Protein AF-A0A3D4NVP4-F1 (afdb_monomer)

Nearest PDB structures (foldseek):
  5g1r-assembly1_C-2  TM=6.249E-01  e=4.594E-07  Francisella tularensis
  6m4b-assembly1_B  TM=4.639E-01  e=3.685E-04  Pyrococcus horikoshii OT3
  7uek-assembly1_A  TM=2.486E-01  e=1.140E+00  synthetic construct
  2egz-assembly1_A  TM=3.600E-01  e=3.235E+00  Aquifex aeolicus
  6o04-assembly1_A  TM=2.963E-01  e=3.889E+00  Mycobacterium tuberculosis H37Rv

Mean predicted aligned error: 4.81 Å

Radius of gyration: 18.77 Å; Cα contacts (8 Å, |Δi|>4): 366; chains: 1; bounding box: 43×46×47 Å

Solvent-accessible surface area (backbone atoms only — not comparable to full-atom values): 12156 Å² total; per-residue (Å²): 112,61,91,44,27,41,72,48,77,47,68,44,42,64,68,60,47,50,51,50,52,52,49,50,66,73,46,76,70,57,53,49,31,40,36,33,33,23,70,12,51,48,62,66,46,17,44,53,46,12,50,52,32,43,74,64,56,16,31,29,32,33,63,45,33,23,17,22,17,27,33,62,30,35,52,69,31,22,59,37,31,36,38,37,80,67,27,50,59,30,31,27,80,43,63,78,38,83,69,60,86,71,43,73,54,77,87,65,64,82,66,62,90,94,64,84,73,56,71,68,56,45,50,57,50,40,54,58,50,30,58,52,47,45,51,51,42,54,53,40,32,55,50,48,54,52,51,27,62,73,72,60,32,52,66,55,72,36,37,47,41,55,78,68,72,77,32,80,35,31,32,58,42,72,75,50,36,38,67,34,44,48,60,60,68,46,62,50,96,55,59,76,74,62,60,47,66,82,56,49,75,72,65,55,37,68,51,60,54,85,82,36,55,74,65,43,52,65,43,61,78,68,58,85,131

pLDDT: mean 92.53, std 8.16, range [46.91, 98.94]

Secondary structure (DSSP, 8-state):
-BTTEEEEESSB-HHHHHHHHHHHHHTTT---EEEEEE--B-HHHHHHHHHHHHHHT-EEEEEEEEETHIIIIIHHHSSSEEE-TT-EEEB---TT-TTGGG---GGG-PPPTT----HHHHHHHHHHHHHHHHHHHHHHHHHHHHHHHHHT--GGGGTHHHHTTS-SSEEE-HHHHHHTT--SEE--TTTTTS--HHHHTTT-EEE-GGG-HHHHHHHHTTS--

Sequence (225 aa):
MVGDAVHYTGELEGDAVAAVASLLDSSGGSIAKLVIDSGGGDVNVGMDLAELVLASGLDLTVERLCASSCANYVFPAGKSKRINPGSVVVWHGSAIQEGLEAGPTVDDIRLPEGVVLSMEQKLELLEKHREQALRYVEDAKARQRAFFSKIGIDERVTVMGQQLEVAQEWTLSIKDMARFGIRDVFAADDYGRCLPAQIRERGLQLLSLDDYPDYAETLESRMPS

Foldseek 3Di:
DPFLEDEEEEELDQVSLVVVVVCCVVCVLSRAAYEYDYQYYDLVSLQSSLCVQQVSQHAYEDPAEQHESRLLRNQLSHNAYEYEVQHFRKAAHALPEPPLQVFDDLVNDDDPPPDDDDPVRSVVVRVVRRVVSNVVSVVRVVSSVVRCVVSQFQSCVRCVCVVVVNDNMEGEDQVVRVLRVSDNYHYDPCHPPDHDPVVVVVVYYYDYCVVVVVVSVVSVVPRDD

Structure (mmCIF, N/CA/C/O backbone):
data_AF-A0A3D4NVP4-F1
#
_entry.id   AF-A0A3D4NVP4-F1
#
loop_
_atom_site.group_PDB
_atom_site.id
_atom_site.type_symbol
_atom_site.label_atom_id
_atom_s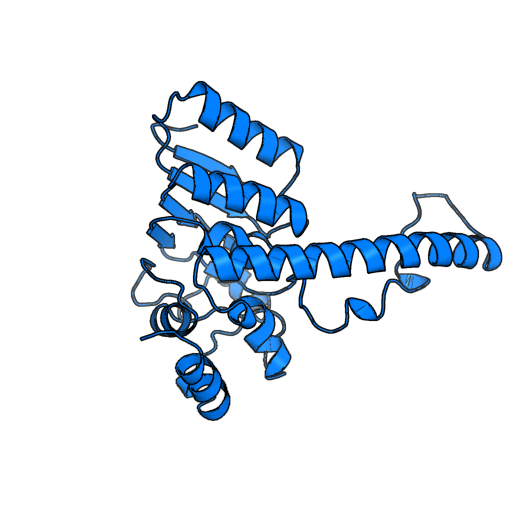ite.label_alt_id
_atom_site.label_comp_id
_atom_site.label_asym_id
_atom_site.label_entity_id
_atom_site.label_seq_id
_atom_site.pdbx_PDB_ins_code
_atom_site.Cartn_x
_atom_site.Cartn_y
_atom_site.Cartn_z
_atom_site.occupancy
_atom_site.B_iso_or_equiv
_atom_site.auth_seq_id
_atom_site.auth_comp_id
_atom_site.auth_asym_id
_atom_site.auth_atom_id
_atom_site.pdbx_PDB_model_num
ATOM 1 N N . MET A 1 1 ? -15.403 14.348 5.129 1.00 66.81 1 MET A N 1
ATOM 2 C CA . MET A 1 1 ? -15.734 13.637 6.381 1.00 66.81 1 MET A CA 1
ATOM 3 C C . MET A 1 1 ? -17.217 13.318 6.361 1.00 66.81 1 MET A C 1
ATOM 5 O O . MET A 1 1 ? -18.001 14.201 6.027 1.00 66.81 1 MET A O 1
ATOM 9 N N . VAL A 1 2 ? -17.590 12.081 6.672 1.00 76.69 2 VAL A N 1
ATOM 10 C CA . VAL A 1 2 ? -18.985 11.662 6.856 1.00 76.69 2 VAL A CA 1
ATOM 11 C C . VAL A 1 2 ? -19.043 10.887 8.167 1.00 76.69 2 VAL A C 1
ATOM 13 O O . VAL A 1 2 ? -18.458 9.814 8.269 1.00 76.69 2 VAL A O 1
ATOM 16 N N . GLY A 1 3 ? -19.696 11.446 9.189 1.00 87.38 3 GLY A N 1
ATOM 17 C CA . GLY A 1 3 ? -19.674 10.863 10.534 1.00 87.38 3 GLY A CA 1
ATOM 18 C C . GLY A 1 3 ? -18.252 10.784 11.101 1.00 87.38 3 GLY A C 1
ATOM 19 O O . GLY A 1 3 ? -17.548 11.788 11.131 1.00 87.38 3 GLY A O 1
ATOM 20 N N . ASP A 1 4 ? -17.839 9.587 11.515 1.00 91.38 4 ASP A N 1
ATOM 21 C CA . ASP A 1 4 ? -16.523 9.263 12.088 1.00 91.38 4 ASP A CA 1
ATOM 22 C C . ASP A 1 4 ? -15.471 8.854 11.035 1.00 91.38 4 ASP A C 1
ATOM 24 O O . ASP A 1 4 ? -14.406 8.332 11.382 1.00 91.38 4 ASP A O 1
ATOM 28 N N . ALA A 1 5 ? -15.760 9.073 9.746 1.00 96.06 5 ALA A N 1
ATOM 29 C CA . ALA A 1 5 ? -14.929 8.622 8.637 1.00 96.06 5 ALA A CA 1
ATOM 30 C C . ALA A 1 5 ? -14.401 9.766 7.758 1.00 96.06 5 ALA A C 1
ATOM 32 O O . ALA A 1 5 ? -15.123 10.693 7.362 1.00 96.06 5 ALA A O 1
ATOM 33 N N . VAL A 1 6 ? -13.134 9.647 7.366 1.00 97.75 6 VAL A N 1
ATOM 34 C CA . VAL A 1 6 ? -12.547 10.378 6.237 1.00 97.75 6 VAL A CA 1
ATOM 35 C C . VAL A 1 6 ? -12.678 9.513 4.990 1.00 97.75 6 VAL A C 1
ATOM 37 O O . VAL A 1 6 ? -12.375 8.327 5.033 1.00 97.75 6 VAL A O 1
ATOM 40 N N . HIS A 1 7 ? -13.140 10.103 3.889 1.00 98.19 7 HIS A N 1
ATOM 41 C CA . HIS A 1 7 ? -13.206 9.443 2.588 1.00 98.19 7 HIS A CA 1
ATOM 42 C C . HIS A 1 7 ? -12.096 10.003 1.705 1.00 98.19 7 HIS A C 1
ATOM 44 O O . HIS A 1 7 ? -12.001 11.222 1.557 1.00 98.19 7 HIS A O 1
ATOM 50 N N . TYR A 1 8 ? -11.278 9.117 1.150 1.00 98.31 8 TYR A N 1
ATOM 51 C CA . TYR A 1 8 ? -10.182 9.441 0.251 1.00 98.31 8 TYR A CA 1
ATOM 52 C C . TYR A 1 8 ? -10.415 8.747 -1.089 1.00 98.31 8 TYR A C 1
ATOM 54 O O . TYR A 1 8 ? -10.412 7.518 -1.165 1.00 98.31 8 TYR A O 1
ATOM 62 N N . THR A 1 9 ? -10.589 9.528 -2.151 1.00 97.94 9 THR A N 1
ATOM 63 C CA . THR A 1 9 ? -10.804 9.009 -3.505 1.00 97.94 9 THR A CA 1
ATOM 64 C C . THR A 1 9 ? -9.852 9.691 -4.473 1.00 97.94 9 THR A C 1
ATOM 66 O O . THR A 1 9 ? -9.801 10.917 -4.502 1.00 97.94 9 THR A O 1
ATOM 69 N N . GLY A 1 10 ? -9.144 8.905 -5.283 1.00 97.12 10 GLY A N 1
ATOM 70 C CA . GLY A 1 10 ? -8.200 9.410 -6.284 1.00 97.12 10 GLY A CA 1
ATOM 71 C C . GLY A 1 10 ? -6.757 8.974 -6.037 1.00 97.12 10 GLY A C 1
ATOM 72 O O . GLY A 1 10 ? -6.495 8.035 -5.279 1.00 97.12 10 GLY A O 1
ATOM 73 N N . GLU A 1 11 ? -5.820 9.625 -6.720 1.00 97.44 11 GLU A N 1
ATOM 74 C CA . GLU A 1 11 ? -4.387 9.385 -6.534 1.00 97.44 11 GLU A CA 1
ATOM 75 C C . GLU A 1 11 ? -3.914 9.883 -5.163 1.00 97.44 11 GLU A C 1
ATOM 77 O O . GLU A 1 11 ? -4.538 10.740 -4.534 1.00 97.44 11 GLU A O 1
ATOM 82 N N . LEU A 1 12 ? -2.832 9.293 -4.659 1.00 98.00 12 LEU A N 1
ATOM 83 C CA . LEU A 1 12 ? -2.171 9.731 -3.435 1.00 98.00 12 LEU A CA 1
ATOM 84 C C . LEU A 1 12 ? -1.350 10.989 -3.733 1.00 98.00 12 LEU A C 1
ATOM 86 O O . LEU A 1 12 ? -0.239 10.897 -4.254 1.00 98.00 12 LEU A O 1
ATOM 90 N N . GLU A 1 13 ? -1.914 12.147 -3.393 1.00 97.00 13 GLU A N 1
ATOM 91 C CA . GLU A 1 13 ? -1.332 13.472 -3.619 1.00 97.00 13 GLU A CA 1
ATOM 92 C C . GLU A 1 13 ? -1.045 14.168 -2.282 1.00 97.00 13 GLU A C 1
ATOM 94 O O . GLU A 1 13 ? -1.774 14.009 -1.299 1.00 97.00 13 GLU A O 1
ATOM 99 N N . GLY A 1 14 ? 0.049 14.932 -2.221 1.00 97.31 14 GLY A N 1
ATOM 100 C CA . GLY A 1 14 ? 0.531 15.508 -0.962 1.00 97.31 14 GLY A CA 1
ATOM 101 C C . GLY A 1 14 ? -0.439 16.508 -0.323 1.00 97.31 14 GLY A C 1
ATOM 102 O O . GLY A 1 14 ? -0.571 16.546 0.899 1.00 97.31 14 GLY A O 1
ATOM 103 N N . ASP A 1 15 ? -1.156 17.293 -1.125 1.00 97.56 15 ASP A N 1
ATOM 104 C CA . ASP A 1 15 ? -2.169 18.240 -0.651 1.00 97.56 15 ASP A CA 1
ATOM 105 C C . ASP A 1 15 ? -3.418 17.528 -0.107 1.00 97.56 15 ASP A C 1
ATOM 107 O O . ASP A 1 15 ? -3.933 17.901 0.951 1.00 97.56 15 ASP A O 1
ATOM 111 N N . ALA A 1 16 ? -3.858 16.454 -0.762 1.00 97.31 16 ALA A N 1
ATOM 112 C CA . ALA A 1 16 ? -4.937 15.602 -0.286 1.00 97.31 16 ALA A CA 1
ATOM 113 C C . ALA A 1 16 ? -4.563 14.907 1.036 1.00 97.31 16 ALA A C 1
ATOM 115 O O . ALA A 1 16 ? -5.368 14.891 1.971 1.00 97.31 16 ALA A O 1
ATOM 116 N N . VAL A 1 17 ? -3.331 14.401 1.174 1.00 98.19 17 VAL A N 1
ATOM 117 C CA . VAL A 1 17 ? -2.826 13.837 2.441 1.00 98.19 17 VAL A CA 1
ATOM 118 C C . VAL A 1 17 ? -2.739 14.906 3.539 1.00 98.19 17 VAL A C 1
ATOM 120 O O . VAL A 1 17 ? -3.154 14.657 4.673 1.00 98.19 17 VAL A O 1
ATOM 123 N N . ALA A 1 18 ? -2.301 16.125 3.218 1.00 98.25 18 ALA A N 1
ATOM 124 C CA . ALA A 1 18 ? -2.301 17.241 4.167 1.00 98.25 18 ALA A CA 1
ATOM 125 C C . ALA A 1 18 ? -3.722 17.634 4.619 1.00 98.25 18 ALA A C 1
ATOM 127 O O . ALA A 1 18 ? -3.941 17.986 5.785 1.00 98.25 18 ALA A O 1
ATOM 128 N N . ALA A 1 19 ? -4.712 17.528 3.728 1.00 97.62 19 ALA A N 1
ATOM 129 C CA . ALA A 1 19 ? -6.115 17.714 4.082 1.00 97.62 19 ALA A CA 1
ATOM 130 C C . ALA A 1 19 ? -6.611 16.617 5.042 1.00 97.62 19 ALA A C 1
ATOM 132 O O . ALA A 1 19 ? -7.330 16.929 5.993 1.00 97.62 19 ALA A O 1
ATOM 133 N N . VAL A 1 20 ? -6.191 15.355 4.860 1.00 97.94 20 VAL A N 1
ATOM 134 C CA . VAL A 1 20 ? -6.471 14.273 5.824 1.00 97.94 20 VAL A CA 1
ATOM 135 C C . VAL A 1 20 ? -5.881 14.601 7.196 1.00 97.94 20 VAL A C 1
ATOM 137 O O . VAL A 1 20 ? -6.610 14.533 8.184 1.00 97.94 20 VAL A O 1
ATOM 140 N N . ALA A 1 21 ? -4.611 15.013 7.268 1.00 97.88 21 ALA A N 1
ATOM 141 C CA . ALA A 1 21 ? -3.972 15.402 8.529 1.00 97.88 21 ALA A CA 1
ATOM 142 C C . ALA A 1 21 ? -4.746 16.524 9.242 1.00 97.88 21 ALA A C 1
ATOM 144 O O . ALA A 1 21 ? -5.095 16.400 10.413 1.00 97.88 21 ALA A O 1
ATOM 145 N N . SER A 1 22 ? -5.126 17.568 8.500 1.00 97.25 22 SER A N 1
ATOM 146 C CA . SER A 1 22 ? -5.900 18.695 9.037 1.00 97.25 22 SER A CA 1
ATOM 147 C C . SER A 1 22 ? -7.265 18.261 9.593 1.00 97.25 22 SER A C 1
ATOM 149 O O . SER A 1 22 ? -7.723 18.772 10.620 1.00 97.25 22 SER A O 1
ATOM 151 N N . LEU A 1 23 ? -7.938 17.311 8.932 1.00 96.56 23 LEU A N 1
ATOM 152 C CA . LEU A 1 23 ? -9.195 16.739 9.421 1.00 96.56 23 LEU A CA 1
ATOM 153 C C . LEU A 1 23 ? -8.986 15.935 10.707 1.00 96.56 23 LEU A C 1
ATOM 155 O O . LEU A 1 23 ? -9.777 16.081 11.636 1.00 96.56 23 LEU A O 1
ATOM 159 N N . LEU A 1 24 ? -7.932 15.119 10.780 1.00 96.19 24 LEU A N 1
ATOM 160 C CA . LEU A 1 24 ? -7.601 14.342 11.977 1.00 96.19 24 LEU A CA 1
ATOM 161 C C . LEU A 1 24 ? -7.329 15.260 13.172 1.00 96.19 24 LEU A C 1
ATOM 163 O O . LEU A 1 24 ? -7.980 15.100 14.208 1.00 96.19 24 LEU A O 1
ATOM 167 N N . ASP A 1 25 ? -6.485 16.276 12.990 1.00 95.25 25 ASP A N 1
ATOM 168 C CA . ASP A 1 25 ? -6.140 17.254 14.025 1.00 95.25 25 ASP A CA 1
ATOM 169 C C . ASP A 1 25 ? -7.372 18.021 14.524 1.00 95.25 25 ASP A C 1
ATOM 171 O O . ASP A 1 25 ? -7.618 18.127 15.728 1.00 95.25 25 ASP A O 1
ATOM 175 N N . SER A 1 26 ? -8.195 18.526 13.600 1.00 94.25 26 SER A N 1
ATOM 176 C CA . SER A 1 26 ? -9.390 19.309 13.949 1.00 94.25 26 SER A CA 1
ATOM 177 C C . SER A 1 26 ? -10.522 18.471 14.550 1.00 94.25 26 SER A C 1
ATOM 179 O O . SER A 1 26 ? -11.367 19.011 15.264 1.00 94.25 26 SER A O 1
ATOM 181 N N . SER A 1 27 ? -10.539 17.156 14.309 1.00 92.25 27 SER A N 1
ATOM 182 C CA . SER A 1 27 ? -11.571 16.256 14.833 1.00 92.25 27 SER A CA 1
ATOM 183 C C . SER A 1 27 ? -11.447 15.970 16.332 1.00 92.25 27 SER A C 1
ATOM 185 O O . SER A 1 27 ? -12.378 15.409 16.916 1.00 92.25 27 SER A O 1
ATOM 187 N N . GLY A 1 28 ? -10.304 16.287 16.955 1.00 88.12 28 GLY A N 1
ATOM 188 C CA . GLY A 1 28 ? -10.046 15.977 18.364 1.00 88.12 28 GLY A CA 1
ATOM 189 C C . GLY A 1 28 ? -10.115 14.477 18.686 1.00 88.12 28 GLY A C 1
ATOM 190 O O . GLY A 1 28 ? -10.501 14.111 19.794 1.00 88.12 28 GLY A O 1
ATOM 191 N N . GLY A 1 29 ? -9.798 13.615 17.712 1.00 88.88 29 GLY A N 1
ATOM 192 C CA . GLY A 1 29 ? -9.844 12.154 17.849 1.00 88.88 29 GLY A CA 1
ATOM 193 C C . GLY A 1 29 ? -11.217 11.521 17.603 1.00 88.88 29 GLY A C 1
ATOM 194 O O . GLY A 1 29 ? -11.404 10.347 17.908 1.00 88.88 29 GLY A O 1
ATOM 195 N N . SER A 1 30 ? -12.188 12.270 17.069 1.00 92.88 30 SER A N 1
ATOM 196 C CA . SER A 1 30 ? -13.512 11.719 16.731 1.00 92.88 30 SER A CA 1
ATOM 197 C C . SER A 1 30 ? -13.539 10.918 15.424 1.00 92.88 30 SER A C 1
ATOM 199 O O . SER A 1 30 ? -14.469 10.140 15.214 1.00 92.88 30 SER A O 1
ATOM 201 N N . ILE A 1 31 ? -12.532 11.069 14.556 1.00 97.19 31 ILE A N 1
ATOM 202 C CA . ILE A 1 31 ? -12.370 10.216 13.374 1.00 97.19 31 ILE A CA 1
ATOM 203 C C . ILE A 1 31 ? -11.764 8.880 13.802 1.00 97.19 31 ILE A C 1
ATOM 205 O O . ILE A 1 31 ? -10.680 8.841 14.377 1.00 97.19 31 ILE A O 1
ATOM 209 N N . ALA A 1 32 ? -12.432 7.787 13.445 1.00 97.19 32 ALA A N 1
ATOM 210 C CA . ALA A 1 32 ? -11.966 6.428 13.712 1.00 97.19 32 ALA A CA 1
ATOM 211 C C . ALA A 1 32 ? -11.611 5.651 12.436 1.00 97.19 32 ALA A C 1
ATOM 213 O O . ALA A 1 32 ? -11.021 4.574 12.520 1.00 97.19 32 ALA A O 1
ATOM 214 N N . LYS A 1 33 ? -11.980 6.164 11.252 1.00 98.12 33 LYS A N 1
ATOM 215 C CA . LYS A 1 33 ? -11.910 5.401 10.002 1.00 98.12 33 LYS A CA 1
ATOM 216 C C . LYS A 1 33 ? -11.408 6.211 8.813 1.00 98.12 33 LYS A C 1
ATOM 218 O O . LYS A 1 33 ? -11.811 7.356 8.608 1.00 98.12 33 LYS A O 1
ATOM 223 N N . LEU A 1 34 ? -10.623 5.551 7.970 1.00 98.69 34 LEU A N 1
ATOM 224 C CA . LEU A 1 34 ? -10.342 5.958 6.600 1.00 98.69 34 LEU A CA 1
ATOM 225 C C . LEU A 1 34 ? -11.072 5.016 5.628 1.00 98.69 34 LEU A C 1
ATOM 227 O O . LEU A 1 34 ? -10.872 3.802 5.643 1.00 98.69 34 LEU A O 1
ATOM 231 N N . VAL A 1 35 ? -11.933 5.570 4.782 1.00 98.75 35 VAL A N 1
ATOM 232 C CA . VAL A 1 35 ? -12.562 4.879 3.649 1.00 98.75 35 VAL A CA 1
ATOM 233 C C . VAL A 1 35 ? -11.807 5.300 2.394 1.00 98.75 35 VAL A C 1
ATOM 235 O O . VAL A 1 35 ? -11.719 6.495 2.120 1.00 98.75 35 VAL A O 1
ATOM 238 N N . ILE A 1 36 ? -11.223 4.352 1.663 1.00 98.75 36 ILE A N 1
ATOM 239 C CA . ILE A 1 36 ? -10.291 4.643 0.571 1.00 98.75 36 ILE A CA 1
ATOM 240 C C . ILE A 1 36 ? -10.678 3.956 -0.741 1.00 98.75 36 ILE A C 1
ATOM 242 O O . ILE A 1 36 ? -11.004 2.768 -0.774 1.00 98.75 36 ILE A O 1
ATOM 246 N N . ASP A 1 37 ? -10.589 4.716 -1.829 1.00 98.31 37 ASP A N 1
ATOM 247 C CA . ASP A 1 37 ? -10.612 4.244 -3.211 1.00 98.31 37 ASP A CA 1
ATOM 248 C C . ASP A 1 37 ? -9.467 4.912 -3.985 1.00 98.31 37 ASP A C 1
ATOM 250 O O . ASP A 1 37 ? -9.586 6.051 -4.442 1.00 98.31 37 ASP A O 1
ATOM 254 N N . SER A 1 38 ? -8.327 4.230 -4.085 1.00 98.44 38 SER A N 1
ATOM 255 C CA . SER A 1 38 ? -7.108 4.798 -4.655 1.00 98.44 38 SER A CA 1
ATOM 256 C C . SER A 1 38 ? -6.316 3.793 -5.484 1.00 98.44 38 SER A C 1
ATOM 258 O O . SER A 1 38 ? -6.102 2.643 -5.094 1.00 98.44 38 SER A O 1
ATOM 260 N N . GLY A 1 39 ? -5.823 4.262 -6.630 1.00 96.75 39 GLY A N 1
ATOM 261 C CA . GLY A 1 39 ? -4.849 3.542 -7.450 1.00 96.75 39 GLY A CA 1
ATOM 262 C C . GLY A 1 39 ? -3.417 3.590 -6.901 1.00 96.75 39 GLY A C 1
ATOM 263 O O . GLY A 1 39 ? -2.548 2.919 -7.452 1.00 96.75 39 GLY A O 1
ATOM 264 N N . GLY A 1 40 ? -3.171 4.365 -5.840 1.00 97.62 40 GLY A N 1
ATOM 265 C CA . GLY A 1 40 ? -1.838 4.684 -5.338 1.00 97.62 40 GLY A CA 1
ATOM 266 C C . GLY A 1 40 ? -1.360 6.050 -5.826 1.00 97.62 40 GLY A C 1
ATOM 267 O O . GLY A 1 40 ? -2.167 6.942 -6.067 1.00 97.62 40 GLY A O 1
ATOM 268 N N . GLY A 1 41 ? -0.046 6.223 -5.915 1.00 96.31 41 GLY A N 1
ATOM 269 C CA . GLY A 1 41 ? 0.616 7.490 -6.225 1.00 96.31 41 GLY A CA 1
ATOM 270 C C . GLY A 1 41 ? 2.083 7.415 -5.816 1.00 96.31 41 GLY A C 1
ATOM 271 O O . GLY A 1 41 ? 2.648 6.318 -5.754 1.00 96.31 41 GLY A O 1
ATOM 272 N N . ASP A 1 42 ? 2.682 8.555 -5.491 1.00 96.56 42 ASP A N 1
ATOM 273 C CA . ASP A 1 42 ? 4.062 8.610 -5.006 1.00 96.56 42 ASP A CA 1
ATOM 274 C C . ASP A 1 42 ? 4.268 7.728 -3.757 1.00 96.56 42 ASP A C 1
ATOM 276 O O . ASP A 1 42 ? 3.417 7.648 -2.865 1.00 96.56 42 ASP A O 1
ATOM 280 N N . VAL A 1 43 ? 5.404 7.031 -3.712 1.00 97.38 43 VAL A N 1
ATOM 281 C CA . VAL A 1 43 ? 5.741 6.069 -2.656 1.00 97.38 43 VAL A CA 1
ATOM 282 C C . VAL A 1 43 ? 5.887 6.752 -1.293 1.00 97.38 43 VAL A C 1
ATOM 284 O O . VAL A 1 43 ? 5.389 6.239 -0.289 1.00 97.38 43 VAL A O 1
ATOM 287 N N . ASN A 1 44 ? 6.522 7.925 -1.245 1.00 98.12 44 ASN A N 1
ATOM 288 C CA . ASN A 1 44 ? 6.680 8.684 -0.010 1.00 98.12 44 ASN A CA 1
ATOM 289 C C . ASN A 1 44 ? 5.355 9.290 0.456 1.00 98.12 44 ASN A C 1
ATOM 291 O O . ASN A 1 44 ? 5.053 9.185 1.641 1.00 98.12 44 ASN A O 1
ATOM 295 N N . VAL A 1 45 ? 4.524 9.805 -0.454 1.00 98.56 45 VAL A N 1
ATOM 296 C CA . VAL A 1 45 ? 3.170 10.286 -0.112 1.00 98.56 45 VAL A CA 1
ATOM 297 C C . VAL A 1 45 ? 2.297 9.147 0.432 1.00 98.56 45 VAL A C 1
ATOM 299 O O . VAL A 1 45 ? 1.546 9.327 1.394 1.00 98.56 45 VAL A O 1
ATOM 302 N N . GLY A 1 46 ? 2.419 7.942 -0.133 1.00 98.75 46 GLY A N 1
ATOM 303 C CA . GLY A 1 46 ? 1.748 6.755 0.395 1.00 98.75 46 GLY A CA 1
ATOM 304 C C . GLY A 1 46 ? 2.189 6.394 1.813 1.00 98.75 46 GLY A C 1
ATOM 305 O O . GLY A 1 46 ? 1.341 6.085 2.653 1.00 98.75 46 GLY A O 1
ATOM 306 N N . MET A 1 47 ? 3.491 6.473 2.102 1.00 98.81 47 MET A N 1
ATOM 307 C CA . MET A 1 47 ? 4.015 6.282 3.458 1.00 98.81 47 MET A CA 1
ATOM 308 C C . MET A 1 47 ? 3.597 7.407 4.418 1.00 98.81 47 MET A C 1
ATOM 310 O O . MET A 1 47 ? 3.293 7.112 5.570 1.00 98.81 47 MET A O 1
ATOM 314 N N . ASP A 1 48 ? 3.490 8.656 3.958 1.00 98.81 48 ASP A N 1
ATOM 315 C CA . ASP A 1 48 ? 2.993 9.774 4.774 1.00 98.81 48 ASP A CA 1
ATOM 316 C C . ASP A 1 48 ? 1.551 9.511 5.240 1.00 98.81 48 ASP A C 1
ATOM 318 O O . ASP A 1 48 ? 1.244 9.594 6.432 1.00 98.81 48 ASP A O 1
ATOM 322 N N . LEU A 1 49 ? 0.662 9.109 4.323 1.00 98.88 49 LEU A N 1
ATOM 323 C CA . LEU A 1 49 ? -0.712 8.750 4.685 1.00 98.88 49 LEU A CA 1
ATOM 324 C C . LEU A 1 49 ? -0.759 7.515 5.598 1.00 98.88 49 LEU A C 1
ATOM 326 O O . LEU A 1 49 ? -1.545 7.475 6.545 1.00 98.88 49 LEU A O 1
ATOM 330 N N . ALA A 1 50 ? 0.089 6.517 5.344 1.00 98.88 50 ALA A N 1
ATOM 331 C CA . ALA A 1 50 ? 0.190 5.326 6.182 1.00 98.88 50 ALA A CA 1
ATOM 332 C C . ALA A 1 50 ? 0.610 5.661 7.623 1.00 98.88 50 ALA A C 1
ATOM 334 O O . ALA A 1 50 ? 0.066 5.106 8.579 1.00 98.88 50 ALA A O 1
ATOM 335 N N . GLU A 1 51 ? 1.540 6.599 7.800 1.00 98.75 51 GLU A N 1
ATOM 336 C CA . GLU A 1 51 ? 1.962 7.075 9.116 1.00 98.75 51 GLU A CA 1
ATOM 337 C C . GLU A 1 51 ? 0.828 7.793 9.860 1.00 98.75 51 GLU A C 1
ATOM 339 O O . GLU A 1 51 ? 0.659 7.546 11.055 1.00 98.75 51 GLU A O 1
ATOM 344 N N . LEU A 1 52 ? 0.002 8.594 9.172 1.00 98.56 52 LEU A N 1
ATOM 345 C CA . LEU A 1 52 ? -1.193 9.217 9.764 1.00 98.56 52 LEU A CA 1
ATOM 346 C C . LEU A 1 52 ? -2.221 8.171 10.219 1.00 98.56 52 LEU A C 1
ATOM 348 O O . LEU A 1 52 ? -2.744 8.262 11.335 1.00 98.56 52 LEU A O 1
ATOM 352 N N . VAL A 1 53 ? -2.487 7.169 9.372 1.00 98.75 53 VAL A N 1
ATOM 353 C CA . VAL A 1 53 ? -3.394 6.048 9.670 1.00 98.75 53 VAL A CA 1
ATOM 354 C C . VAL A 1 53 ? -2.917 5.289 10.906 1.00 98.75 53 VAL A C 1
ATOM 356 O O . VAL A 1 53 ? -3.703 5.061 11.828 1.00 98.75 53 VAL A O 1
ATOM 359 N N . LEU A 1 54 ? -1.625 4.954 10.955 1.00 98.25 54 LEU A N 1
ATOM 360 C CA . LEU A 1 54 ? -1.015 4.231 12.066 1.00 98.25 54 LEU A CA 1
ATOM 361 C C . LEU A 1 54 ? -1.025 5.056 13.360 1.00 98.25 54 LEU A C 1
ATOM 363 O O . LEU A 1 54 ? -1.411 4.544 14.408 1.00 98.25 54 LEU A O 1
ATOM 367 N N . ALA A 1 55 ? -0.616 6.327 13.297 1.00 97.75 55 ALA A N 1
ATOM 368 C CA . ALA A 1 55 ? -0.533 7.210 14.460 1.00 97.75 55 ALA A CA 1
ATOM 369 C C . ALA A 1 55 ? -1.909 7.498 15.076 1.00 97.75 55 ALA A C 1
ATOM 371 O O . ALA A 1 55 ? -2.027 7.593 16.296 1.00 97.75 55 ALA A O 1
ATOM 372 N N . SER A 1 56 ? -2.946 7.588 14.241 1.00 97.56 56 SER A N 1
ATOM 373 C CA . SER A 1 56 ? -4.325 7.826 14.684 1.00 97.56 56 SER A CA 1
ATOM 374 C C . SER A 1 56 ? -5.087 6.530 14.992 1.00 97.56 56 SER A C 1
ATOM 376 O O . SER A 1 56 ? -6.222 6.581 15.458 1.00 97.56 56 SER A O 1
ATOM 378 N N . GLY A 1 57 ? -4.481 5.361 14.743 1.00 97.62 57 GLY A N 1
ATOM 379 C CA . GLY A 1 57 ? -5.086 4.054 14.998 1.00 97.62 57 GLY A CA 1
ATOM 380 C C . GLY A 1 57 ? -6.357 3.794 14.188 1.00 97.62 57 GLY A C 1
ATOM 381 O O . GLY A 1 57 ? -7.275 3.152 14.705 1.00 97.62 57 GLY A O 1
ATOM 382 N N . LEU A 1 58 ? -6.428 4.311 12.956 1.00 98.56 58 LEU A N 1
ATOM 383 C CA . LEU A 1 58 ? -7.644 4.266 12.144 1.00 98.56 58 LEU A CA 1
ATOM 384 C C . LEU A 1 58 ? -7.934 2.855 11.640 1.00 98.56 58 LEU A C 1
ATOM 386 O O . LEU A 1 58 ? -7.040 2.142 11.180 1.00 98.56 58 LEU A O 1
ATOM 390 N N . ASP A 1 59 ? -9.212 2.495 11.627 1.00 98.75 59 ASP A N 1
ATOM 391 C CA . ASP A 1 59 ? -9.697 1.404 10.792 1.00 98.75 59 ASP A CA 1
ATOM 392 C C . ASP A 1 59 ? -9.669 1.826 9.319 1.00 98.75 59 ASP A C 1
ATOM 394 O O . ASP A 1 59 ? -9.934 2.980 8.977 1.00 98.75 59 ASP A O 1
ATOM 398 N N . LEU A 1 60 ? -9.391 0.881 8.427 1.00 98.81 60 LEU A N 1
ATOM 399 C CA . LEU A 1 60 ? -9.371 1.114 6.991 1.00 98.81 60 LEU A CA 1
ATOM 400 C C . LEU A 1 60 ? -10.495 0.341 6.305 1.00 98.81 60 LEU A C 1
ATOM 402 O O . LEU A 1 60 ? -10.691 -0.848 6.550 1.00 98.81 60 LEU A O 1
ATOM 406 N N . THR A 1 61 ? -11.22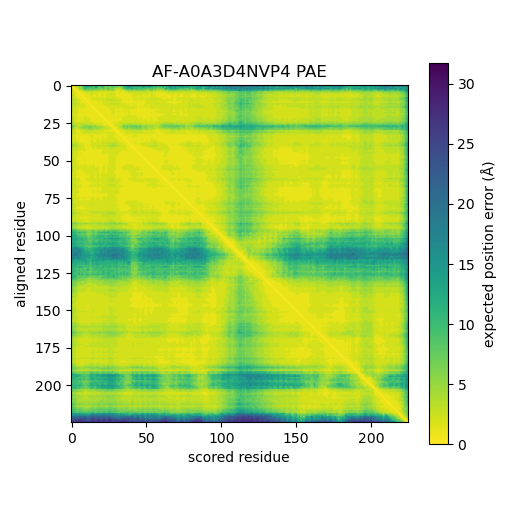6 0.998 5.411 1.00 98.81 61 THR A N 1
ATOM 407 C CA . THR A 1 61 ? -12.182 0.350 4.507 1.00 98.81 61 THR A CA 1
ATOM 408 C C . THR A 1 61 ? -11.789 0.621 3.064 1.00 98.81 61 THR A C 1
ATOM 410 O O . THR A 1 61 ? -11.788 1.770 2.638 1.00 98.81 61 THR A O 1
ATOM 413 N N . VAL A 1 62 ? -11.491 -0.428 2.302 1.00 98.62 62 VAL A N 1
ATOM 414 C CA . VAL A 1 62 ? -11.298 -0.339 0.852 1.00 98.62 62 VAL A CA 1
ATOM 415 C C . VAL A 1 62 ? -12.671 -0.317 0.196 1.00 98.62 62 VAL A C 1
ATOM 417 O O . VAL A 1 62 ? -13.387 -1.323 0.194 1.00 98.62 62 VAL A O 1
ATOM 420 N N . GLU A 1 63 ? -13.042 0.842 -0.339 1.00 97.06 63 GLU A N 1
ATOM 421 C CA . GLU A 1 63 ? -14.355 1.071 -0.931 1.00 97.06 63 GLU A CA 1
ATOM 422 C C . GLU A 1 63 ? -14.488 0.371 -2.281 1.00 97.06 63 GLU A C 1
ATOM 424 O O . GLU A 1 63 ? -15.465 -0.346 -2.484 1.00 97.06 63 GLU A O 1
ATOM 429 N N . ARG A 1 64 ? -13.483 0.487 -3.160 1.00 95.25 64 ARG A N 1
ATOM 430 C CA . ARG A 1 64 ? -13.463 -0.167 -4.482 1.00 95.25 64 ARG A CA 1
ATOM 431 C C . ARG A 1 64 ? -12.079 -0.689 -4.864 1.00 95.25 64 ARG A C 1
ATOM 433 O O . ARG A 1 64 ? -11.939 -1.868 -5.176 1.00 95.25 64 ARG A O 1
ATOM 440 N N . LEU A 1 65 ? -11.056 0.157 -4.835 1.00 95.62 65 LEU A N 1
ATOM 441 C CA . LEU A 1 65 ? -9.690 -0.222 -5.187 1.00 95.62 65 LEU A CA 1
ATOM 442 C C . LEU A 1 65 ? -8.703 0.332 -4.162 1.00 95.62 65 LEU A C 1
ATOM 444 O O . LEU A 1 65 ? -8.829 1.465 -3.714 1.00 95.62 65 LEU A O 1
ATOM 448 N N . CYS A 1 66 ? -7.690 -0.454 -3.831 1.00 98.31 66 CYS A N 1
ATOM 449 C CA . CYS A 1 66 ? -6.484 0.038 -3.185 1.00 98.31 66 CYS A CA 1
ATOM 450 C C . CYS A 1 66 ? -5.290 -0.606 -3.886 1.00 98.31 66 CYS A C 1
ATOM 452 O O . CYS A 1 66 ? -5.047 -1.796 -3.708 1.00 98.31 66 CYS A O 1
ATOM 454 N N . ALA A 1 67 ? -4.598 0.141 -4.745 1.00 97.69 67 ALA A N 1
ATOM 455 C CA . ALA A 1 67 ? -3.493 -0.376 -5.554 1.00 97.69 67 ALA A CA 1
ATOM 456 C C . ALA A 1 67 ? -2.174 0.362 -5.297 1.00 97.69 67 ALA A C 1
ATOM 458 O O . ALA A 1 67 ? -2.169 1.456 -4.727 1.00 97.69 67 ALA A O 1
ATOM 459 N N . SER A 1 68 ? -1.061 -0.242 -5.719 1.00 97.75 68 SER A N 1
ATOM 460 C CA . SER A 1 68 ? 0.279 0.352 -5.645 1.00 97.75 68 SER A CA 1
ATOM 461 C C . SER A 1 68 ? 0.589 0.878 -4.234 1.00 97.75 68 SER A C 1
ATOM 463 O O . SER A 1 68 ? 0.352 0.175 -3.255 1.00 97.75 68 SER A O 1
ATOM 465 N N . SER A 1 69 ? 1.034 2.127 -4.086 1.00 98.75 69 SER A N 1
ATOM 466 C CA . SER A 1 69 ? 1.286 2.798 -2.803 1.00 98.75 69 SER A CA 1
ATOM 467 C C . SER A 1 69 ? 0.125 2.716 -1.796 1.00 98.75 69 SER A C 1
ATOM 469 O O . SER A 1 69 ? 0.373 2.641 -0.591 1.00 98.75 69 SER A O 1
ATOM 471 N N . CYS A 1 70 ? -1.138 2.645 -2.244 1.00 98.88 70 CYS A N 1
ATOM 472 C CA . CYS A 1 70 ? -2.257 2.376 -1.336 1.00 98.88 70 CYS A CA 1
ATOM 473 C C . CYS A 1 70 ? -2.142 0.966 -0.738 1.00 98.88 70 CYS A C 1
ATOM 475 O O . CYS A 1 70 ? -2.171 0.811 0.481 1.00 98.88 70 CYS A O 1
ATOM 477 N N . ALA A 1 71 ? -1.972 -0.060 -1.578 1.00 98.81 71 ALA A N 1
ATOM 478 C CA . ALA A 1 71 ? -1.837 -1.453 -1.145 1.00 98.81 71 ALA A CA 1
ATOM 479 C C . ALA A 1 71 ? -0.549 -1.706 -0.348 1.00 98.81 71 ALA A C 1
ATOM 481 O O . ALA A 1 71 ? -0.546 -2.494 0.598 1.00 98.81 71 ALA A O 1
ATOM 482 N N . ASN A 1 72 ? 0.539 -1.038 -0.732 1.00 98.81 72 ASN A N 1
ATOM 483 C CA . ASN A 1 72 ? 1.861 -1.226 -0.149 1.00 98.81 72 ASN A CA 1
ATOM 484 C C . ASN A 1 72 ? 1.971 -0.596 1.241 1.00 98.81 72 ASN A C 1
ATOM 486 O O . ASN A 1 72 ? 2.618 -1.175 2.105 1.00 98.81 72 ASN A O 1
ATOM 490 N N . TYR A 1 73 ? 1.358 0.570 1.470 1.00 98.88 73 TYR A N 1
ATOM 491 C CA . TYR A 1 73 ? 1.621 1.362 2.680 1.00 98.88 73 TYR A CA 1
ATOM 492 C C . TYR A 1 73 ? 0.354 1.653 3.481 1.00 98.88 73 TYR A C 1
ATOM 494 O O . TYR A 1 73 ? 0.288 1.353 4.673 1.00 98.88 73 TYR A O 1
ATOM 502 N N . VAL A 1 74 ? -0.682 2.191 2.834 1.00 98.88 74 VAL A N 1
ATOM 503 C CA . VAL A 1 74 ? -1.903 2.639 3.524 1.00 98.88 74 VAL A CA 1
ATOM 504 C C . VAL A 1 74 ? -2.726 1.450 4.018 1.00 98.88 74 VAL A C 1
ATOM 506 O O . VAL A 1 74 ? -3.159 1.433 5.169 1.00 98.88 74 VAL A O 1
ATOM 509 N N . PHE A 1 75 ? -2.901 0.430 3.171 1.00 98.94 75 PHE A N 1
ATOM 510 C CA . PHE A 1 75 ? -3.605 -0.800 3.519 1.00 98.94 75 PHE A CA 1
ATOM 511 C C . PHE A 1 75 ? -3.036 -1.478 4.768 1.00 98.94 75 PHE A C 1
ATOM 513 O O . PHE A 1 75 ? -3.785 -1.614 5.736 1.00 98.94 75 PHE A O 1
ATOM 520 N N . PRO A 1 76 ? -1.744 -1.855 4.817 1.00 98.69 76 PRO A N 1
ATOM 521 C CA . PRO A 1 76 ? -1.183 -2.535 5.981 1.00 98.69 76 PRO A CA 1
ATOM 522 C C . PRO A 1 76 ? -1.145 -1.682 7.258 1.00 98.69 76 PRO A C 1
ATOM 524 O O . PRO A 1 76 ? -1.135 -2.260 8.343 1.00 98.69 76 PRO A O 1
ATOM 527 N N . ALA A 1 77 ? -1.176 -0.346 7.161 1.00 98.75 77 ALA A N 1
ATOM 528 C CA . ALA A 1 77 ? -1.184 0.549 8.322 1.00 98.75 77 ALA A CA 1
ATOM 529 C C . ALA A 1 77 ? -2.504 0.561 9.110 1.00 98.75 77 ALA A C 1
ATOM 531 O O . ALA A 1 77 ? -2.504 0.925 10.287 1.00 98.75 77 ALA A O 1
ATOM 532 N N . GLY A 1 78 ? -3.628 0.202 8.478 1.00 98.62 78 GLY A N 1
ATOM 533 C CA . GLY A 1 78 ? -4.941 0.237 9.125 1.00 98.62 78 GLY A CA 1
ATOM 534 C C . GLY A 1 78 ? -5.002 -0.691 10.336 1.00 98.62 78 GLY A C 1
ATOM 535 O O . GLY A 1 78 ? -4.542 -1.827 10.263 1.00 98.62 78 GLY A O 1
ATOM 536 N N . LYS A 1 79 ? -5.612 -0.257 11.438 1.00 98.38 79 LYS A N 1
ATOM 537 C CA . LYS A 1 79 ? -5.775 -1.061 12.658 1.00 98.38 79 LYS A CA 1
ATOM 538 C C . LYS A 1 79 ? -6.570 -2.338 12.379 1.00 98.38 79 LYS A C 1
ATOM 540 O O . LYS A 1 79 ? -6.050 -3.437 12.540 1.00 98.38 79 LYS A O 1
ATOM 545 N N . SER A 1 80 ? -7.795 -2.193 11.880 1.00 98.50 80 SER A N 1
ATOM 546 C CA . SER A 1 80 ? -8.546 -3.261 11.218 1.00 98.50 80 SER A CA 1
ATOM 547 C C . SER A 1 80 ? -8.813 -2.880 9.766 1.00 98.50 80 SER A C 1
ATOM 549 O O . SER A 1 80 ? -8.911 -1.699 9.434 1.00 98.50 80 SER A O 1
ATOM 551 N N . LYS A 1 81 ? -8.874 -3.868 8.874 1.00 98.75 81 LYS A N 1
ATOM 552 C CA . LYS A 1 81 ? -8.943 -3.650 7.427 1.00 98.75 81 LYS A CA 1
ATOM 553 C C . LYS A 1 81 ? -10.161 -4.362 6.867 1.00 98.75 81 LYS A C 1
ATOM 555 O O . LYS A 1 81 ? -10.252 -5.584 6.920 1.00 98.75 81 LYS A O 1
ATOM 560 N N . ARG A 1 82 ? -11.107 -3.613 6.315 1.00 98.75 82 ARG A N 1
ATOM 561 C CA . ARG A 1 82 ? -12.274 -4.156 5.618 1.00 98.75 82 ARG A CA 1
ATOM 562 C C . ARG A 1 82 ? -12.120 -3.945 4.124 1.00 98.75 82 ARG A C 1
ATOM 564 O O . ARG A 1 82 ? -11.839 -2.835 3.689 1.00 98.75 82 ARG A O 1
ATOM 571 N N . ILE A 1 83 ? -12.358 -4.985 3.343 1.00 98.50 83 ILE A N 1
ATOM 572 C CA . ILE A 1 83 ? -12.452 -4.892 1.891 1.00 98.50 83 ILE A CA 1
ATOM 573 C C . ILE A 1 83 ? -13.909 -5.130 1.519 1.00 98.50 83 ILE A C 1
ATOM 575 O O . ILE A 1 83 ? -14.475 -6.177 1.849 1.00 98.50 83 ILE A O 1
ATOM 579 N N . ASN A 1 84 ? -14.540 -4.137 0.894 1.00 96.81 84 ASN A N 1
ATOM 580 C CA . ASN A 1 84 ? -15.938 -4.256 0.498 1.00 96.81 84 ASN A CA 1
ATOM 581 C C . ASN A 1 84 ? -16.125 -5.354 -0.573 1.00 96.81 84 ASN A C 1
ATOM 583 O O . ASN A 1 84 ? -15.188 -5.674 -1.311 1.00 96.81 84 ASN A O 1
ATOM 587 N N . PRO A 1 85 ? -17.324 -5.957 -0.679 1.00 93.38 85 PRO A N 1
ATOM 588 C CA . PRO A 1 85 ? -17.619 -6.913 -1.743 1.00 93.38 85 PRO A CA 1
ATOM 589 C C . PRO A 1 85 ? -17.381 -6.310 -3.133 1.00 93.38 85 PRO A C 1
ATOM 591 O O . PRO A 1 85 ? -17.844 -5.209 -3.423 1.00 93.38 85 PRO A O 1
ATOM 594 N N . GLY A 1 86 ? -16.671 -7.041 -3.995 1.00 91.12 86 GLY A N 1
ATOM 595 C CA . GLY A 1 86 ? -16.278 -6.571 -5.330 1.00 91.12 86 GLY A CA 1
ATOM 596 C C . GLY A 1 86 ? -15.072 -5.622 -5.353 1.00 91.12 86 GLY A C 1
ATOM 597 O O . GLY A 1 86 ? -14.637 -5.236 -6.438 1.00 91.12 86 GLY A O 1
ATOM 598 N N . SER A 1 87 ? -14.514 -5.279 -4.191 1.00 95.06 87 SER A N 1
ATOM 599 C CA . SER A 1 87 ? -13.338 -4.417 -4.056 1.00 95.06 87 SER A CA 1
ATOM 600 C C . SER A 1 87 ? -12.051 -5.236 -3.966 1.00 95.06 87 SER A C 1
ATOM 602 O O . SER A 1 87 ? -12.081 -6.434 -3.676 1.00 95.06 87 SER A O 1
ATOM 604 N N . VAL A 1 88 ? -10.902 -4.607 -4.231 1.00 96.44 88 VAL A N 1
ATOM 605 C CA . VAL A 1 88 ? -9.622 -5.327 -4.327 1.00 96.44 88 VAL A CA 1
ATOM 606 C C . VAL A 1 88 ? -8.429 -4.529 -3.809 1.00 96.44 88 VAL A C 1
ATOM 608 O O . VAL A 1 88 ? -8.350 -3.313 -3.996 1.00 96.44 88 VAL A O 1
ATOM 611 N N . VAL A 1 89 ? -7.486 -5.244 -3.192 1.00 98.19 89 VAL A N 1
ATOM 612 C CA . VAL A 1 89 ? -6.136 -4.759 -2.884 1.00 98.19 89 VAL A CA 1
ATOM 613 C C . VAL A 1 89 ? -5.163 -5.326 -3.913 1.00 98.19 89 VAL A C 1
ATOM 615 O O . VAL A 1 89 ? -5.154 -6.539 -4.132 1.00 98.19 89 VAL A O 1
ATOM 618 N N . VAL A 1 90 ? -4.374 -4.467 -4.556 1.0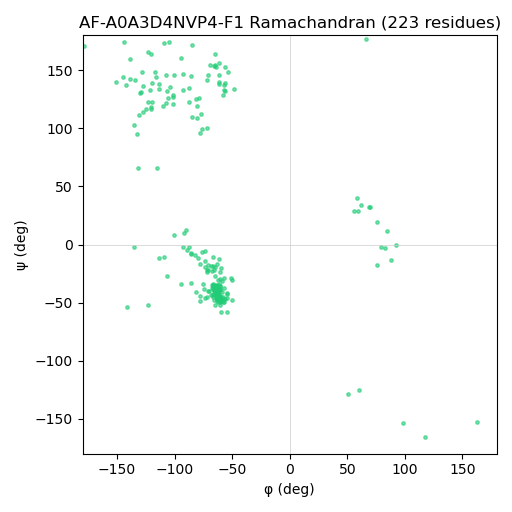0 97.31 90 VAL A N 1
ATOM 619 C CA . VAL A 1 90 ? -3.488 -4.841 -5.669 1.00 97.31 90 VAL A CA 1
ATOM 620 C C . VAL A 1 90 ? -2.062 -4.377 -5.400 1.00 97.31 90 VAL A C 1
ATOM 622 O O . VAL A 1 90 ? -1.787 -3.178 -5.386 1.00 97.31 90 VAL A O 1
ATOM 625 N N . TRP A 1 91 ? -1.149 -5.324 -5.221 1.00 98.12 91 TRP A N 1
ATOM 626 C CA . TRP A 1 91 ? 0.268 -5.048 -5.005 1.00 98.12 91 TRP A CA 1
ATOM 627 C C . TRP A 1 91 ? 1.018 -4.934 -6.328 1.00 98.12 91 TRP A C 1
ATOM 629 O O . TRP A 1 91 ? 0.810 -5.736 -7.240 1.00 98.12 91 TRP A O 1
ATOM 639 N N . HIS A 1 92 ? 1.856 -3.901 -6.396 1.00 95.94 92 HIS A N 1
ATOM 640 C CA . HIS A 1 92 ? 2.903 -3.627 -7.384 1.00 95.94 92 HIS A CA 1
ATOM 641 C C . HIS A 1 92 ? 3.613 -2.315 -6.981 1.00 95.94 92 HIS A C 1
ATOM 643 O O . HIS A 1 92 ? 3.129 -1.601 -6.100 1.00 95.94 92 HIS A O 1
ATOM 649 N N . GLY A 1 93 ? 4.723 -1.948 -7.629 1.00 93.25 93 GLY A N 1
ATOM 650 C CA . GLY A 1 93 ? 5.227 -0.566 -7.625 1.00 93.25 93 GLY A CA 1
ATOM 651 C C . GLY A 1 93 ? 5.771 -0.038 -6.294 1.00 93.25 93 GLY A C 1
ATOM 652 O O . GLY A 1 93 ? 5.608 1.146 -6.014 1.00 93.25 93 GLY A O 1
ATOM 653 N N . SER A 1 94 ? 6.368 -0.883 -5.449 1.00 96.44 94 SER A N 1
ATOM 654 C CA . SER A 1 94 ? 6.940 -0.444 -4.167 1.00 96.44 94 SER A CA 1
ATOM 655 C C . SER A 1 94 ? 8.374 0.083 -4.293 1.00 96.44 94 SER A C 1
ATOM 657 O O . SER A 1 94 ? 9.019 -0.074 -5.328 1.00 96.44 94 SER A O 1
ATOM 659 N N . ALA A 1 95 ? 8.909 0.668 -3.216 1.00 96.38 95 ALA A N 1
ATOM 660 C CA . ALA A 1 95 ? 10.273 1.206 -3.170 1.00 96.38 95 ALA A CA 1
ATOM 661 C C . ALA A 1 95 ? 11.363 0.152 -3.431 1.00 96.38 95 ALA A C 1
ATOM 663 O O . ALA A 1 95 ? 12.474 0.487 -3.832 1.00 96.38 95 ALA A O 1
ATOM 664 N N . ILE A 1 96 ? 11.061 -1.126 -3.185 1.00 95.75 96 ILE A N 1
ATOM 665 C CA . ILE A 1 96 ? 11.997 -2.245 -3.364 1.00 95.75 96 ILE A CA 1
ATOM 666 C C . ILE A 1 96 ? 11.760 -3.009 -4.673 1.00 95.75 96 ILE A C 1
ATOM 668 O O . ILE A 1 96 ? 12.348 -4.073 -4.860 1.00 95.75 96 ILE A O 1
ATOM 672 N N . GLN A 1 97 ? 10.897 -2.498 -5.555 1.00 92.06 97 GLN A N 1
ATOM 673 C CA . GLN A 1 97 ? 10.654 -3.102 -6.858 1.00 92.06 97 GLN A CA 1
ATOM 674 C C . GLN A 1 97 ? 11.960 -3.216 -7.657 1.00 92.06 97 GLN A C 1
ATOM 676 O O . GLN A 1 97 ? 12.784 -2.294 -7.696 1.00 92.06 97 GLN A O 1
ATOM 681 N N . GLU A 1 98 ? 12.145 -4.362 -8.309 1.00 87.81 98 GLU A N 1
ATOM 682 C CA . GLU A 1 98 ? 13.315 -4.611 -9.146 1.00 87.81 98 GLU A CA 1
ATOM 683 C C . GLU A 1 98 ? 13.387 -3.622 -10.318 1.00 87.81 98 GLU A C 1
ATOM 685 O O . GLU A 1 98 ? 12.377 -3.169 -10.855 1.00 87.81 98 GLU A O 1
ATOM 690 N N . GLY A 1 99 ? 14.609 -3.255 -10.707 1.00 84.69 99 GLY A N 1
ATOM 691 C CA . GLY A 1 99 ? 14.858 -2.323 -11.809 1.00 84.69 99 GLY A CA 1
ATOM 692 C C . GLY A 1 99 ? 14.879 -0.836 -11.435 1.00 84.69 99 GLY A C 1
ATOM 693 O O . GLY A 1 99 ? 15.415 -0.054 -12.212 1.00 84.69 99 GLY A O 1
ATOM 694 N N . LEU A 1 100 ? 14.417 -0.427 -10.244 1.00 85.88 100 LEU A N 1
ATOM 695 C CA . LEU A 1 100 ? 14.472 0.987 -9.822 1.00 85.88 100 LEU A CA 1
ATOM 696 C C . LEU A 1 100 ? 15.909 1.547 -9.764 1.00 85.88 100 LEU A C 1
ATOM 698 O O . LEU A 1 100 ? 16.151 2.687 -10.154 1.00 85.88 100 LEU A O 1
ATOM 702 N N . GLU A 1 101 ? 16.879 0.715 -9.372 1.00 81.94 101 GLU A N 1
ATOM 703 C CA . GLU A 1 101 ? 18.314 1.060 -9.326 1.00 81.94 101 GLU A CA 1
ATOM 704 C C . GLU A 1 101 ? 18.939 1.310 -10.702 1.00 81.94 101 GLU A C 1
ATOM 706 O O . GLU A 1 101 ? 20.000 1.927 -10.813 1.00 81.94 101 GLU A O 1
ATOM 711 N N . ALA A 1 102 ? 18.298 0.846 -11.780 1.00 85.06 102 ALA A N 1
ATOM 712 C CA . ALA A 1 102 ? 18.766 1.153 -13.126 1.00 85.06 102 ALA A CA 1
ATOM 713 C C . ALA A 1 102 ? 18.654 2.658 -13.427 1.00 85.06 102 ALA A C 1
ATOM 715 O O . ALA A 1 102 ? 19.369 3.154 -14.306 1.00 85.06 102 ALA A O 1
ATOM 716 N N . GLY A 1 103 ? 17.832 3.384 -12.657 1.00 82.00 103 GLY A N 1
ATOM 717 C CA . GLY A 1 103 ? 17.586 4.812 -12.792 1.00 82.00 103 GLY A CA 1
ATOM 718 C C . GLY A 1 103 ? 16.864 5.169 -14.095 1.00 82.00 103 GLY A C 1
ATOM 719 O O . GLY A 1 103 ? 16.635 4.304 -14.942 1.00 82.00 103 GLY A O 1
ATOM 720 N N . PRO A 1 104 ? 16.526 6.454 -14.288 1.00 84.19 104 PRO A N 1
ATOM 721 C CA . PRO A 1 104 ? 15.935 6.908 -15.536 1.00 84.19 104 PRO A CA 1
ATOM 722 C C . PRO A 1 104 ? 16.924 6.766 -16.698 1.00 84.19 104 PRO A C 1
ATOM 724 O O . PRO A 1 104 ? 18.151 6.824 -16.530 1.00 84.19 104 PRO A O 1
ATOM 727 N N . THR A 1 105 ? 16.359 6.627 -17.887 1.00 84.94 105 THR A N 1
ATOM 728 C CA . THR A 1 105 ? 17.024 6.662 -19.188 1.00 84.94 105 THR A CA 1
ATOM 729 C C . THR A 1 105 ? 16.651 7.944 -19.939 1.00 84.94 105 THR A C 1
ATOM 731 O O . THR A 1 105 ? 15.799 8.718 -19.503 1.00 84.94 105 THR A O 1
ATOM 734 N N . VAL A 1 106 ? 17.286 8.193 -21.089 1.00 81.25 106 VAL A N 1
ATOM 735 C CA . VAL A 1 106 ? 16.944 9.349 -21.942 1.00 81.25 106 VAL A CA 1
ATOM 736 C C . VAL A 1 106 ? 15.474 9.306 -22.382 1.00 81.25 106 VAL A C 1
ATOM 738 O O . VAL A 1 106 ? 14.856 10.361 -22.533 1.00 81.25 106 VAL A O 1
ATOM 741 N N . ASP A 1 107 ? 14.910 8.108 -22.551 1.00 83.19 107 ASP A N 1
ATOM 742 C CA . ASP A 1 107 ? 13.525 7.911 -22.990 1.00 83.19 107 ASP A CA 1
ATOM 743 C C . ASP A 1 107 ? 12.503 8.248 -21.888 1.00 83.19 107 ASP A C 1
ATOM 745 O O . ASP A 1 107 ? 11.355 8.574 -22.190 1.00 83.19 107 ASP A O 1
ATOM 749 N N . ASP A 1 108 ? 12.931 8.270 -20.621 1.00 80.94 108 ASP A N 1
ATOM 750 C CA . ASP A 1 108 ? 12.091 8.633 -19.471 1.00 80.94 108 ASP A CA 1
ATOM 751 C C . ASP A 1 108 ? 11.969 10.153 -19.269 1.00 80.94 108 ASP A C 1
ATOM 753 O O . ASP A 1 108 ? 11.162 10.629 -18.463 1.00 80.94 108 ASP A O 1
ATOM 757 N N . ILE A 1 109 ? 12.752 10.949 -20.005 1.00 81.25 109 ILE A N 1
ATOM 758 C CA . ILE A 1 109 ? 12.711 12.410 -19.927 1.00 81.25 109 ILE A CA 1
ATOM 759 C C . ILE A 1 109 ? 11.422 12.920 -20.575 1.00 81.25 109 ILE A C 1
ATOM 761 O O . ILE A 1 109 ? 11.328 13.094 -21.793 1.00 81.25 109 ILE A O 1
ATOM 765 N N . ARG A 1 110 ? 10.431 13.238 -19.739 1.00 80.31 110 ARG A N 1
ATOM 766 C CA . ARG A 1 110 ? 9.221 13.944 -20.169 1.00 80.31 110 ARG A CA 1
ATOM 767 C C . ARG A 1 110 ? 9.493 15.438 -20.263 1.00 80.31 110 ARG A C 1
ATOM 769 O O . ARG A 1 110 ? 9.829 16.085 -19.274 1.00 80.31 110 AR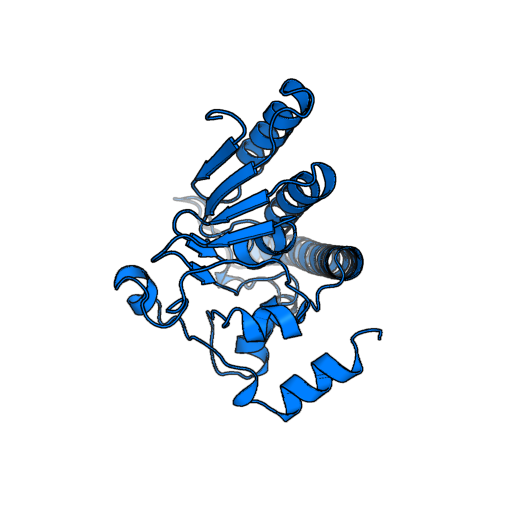G A O 1
ATOM 776 N N . LEU A 1 111 ? 9.330 15.984 -21.462 1.00 80.25 111 LEU A N 1
ATOM 777 C CA . LEU A 1 111 ? 9.459 17.413 -21.719 1.00 80.25 111 LEU A CA 1
ATOM 778 C C . LEU A 1 111 ? 8.071 18.061 -21.803 1.00 80.25 111 LEU A C 1
ATOM 780 O O . LEU A 1 111 ? 7.140 17.423 -22.301 1.00 80.25 111 LEU A O 1
ATOM 784 N N . PRO A 1 112 ? 7.918 19.319 -21.351 1.00 83.19 112 PRO A N 1
ATOM 785 C CA . PRO A 1 112 ? 6.713 20.091 -21.615 1.00 83.19 112 PRO A CA 1
ATOM 786 C C . PRO A 1 112 ? 6.430 20.193 -23.115 1.00 83.19 112 PRO A C 1
ATOM 788 O O . PRO A 1 112 ? 7.344 20.162 -23.946 1.00 83.19 112 PRO A O 1
ATOM 791 N N . GLU A 1 113 ? 5.157 20.353 -23.461 1.00 86.19 113 GLU A N 1
ATOM 792 C CA . GLU A 1 113 ? 4.735 20.483 -24.852 1.00 86.19 113 GLU A CA 1
ATOM 793 C C . GLU A 1 113 ? 5.455 21.658 -25.543 1.00 86.19 113 GLU A C 1
ATOM 795 O O . GLU A 1 113 ? 5.573 22.753 -24.993 1.00 86.19 113 GLU A O 1
ATOM 800 N N . GLY A 1 114 ? 5.985 21.414 -26.746 1.00 85.62 114 GLY A N 1
ATOM 801 C CA . GLY A 1 114 ? 6.733 22.407 -27.527 1.00 85.62 114 GLY A CA 1
ATOM 802 C C . GLY A 1 114 ? 8.216 22.569 -27.164 1.00 85.62 114 GLY A C 1
ATOM 803 O O . GLY A 1 114 ? 8.919 23.312 -27.850 1.00 85.62 114 GLY A O 1
ATOM 804 N N . VAL A 1 115 ? 8.728 21.870 -26.145 1.00 87.88 115 VAL A N 1
ATOM 805 C CA . VAL A 1 115 ? 10.156 21.899 -25.788 1.00 87.88 115 VAL A CA 1
ATOM 806 C C . VAL A 1 115 ? 10.929 20.839 -26.576 1.00 87.88 115 VAL A C 1
ATOM 808 O O . VAL A 1 115 ? 10.648 19.646 -26.484 1.00 87.88 115 VAL A O 1
ATOM 811 N N . VAL A 1 116 ? 11.951 21.269 -27.321 1.00 86.56 116 VAL A N 1
ATOM 812 C CA . VAL A 1 116 ? 12.884 20.386 -28.037 1.00 86.56 116 VAL A CA 1
ATOM 813 C C . VAL A 1 116 ? 14.295 20.634 -27.514 1.00 86.56 116 VAL A C 1
ATOM 815 O O . VAL A 1 116 ? 14.788 21.758 -27.571 1.00 86.56 116 VAL A O 1
ATOM 818 N N . LEU A 1 117 ? 14.940 19.580 -27.016 1.00 85.38 117 LEU A N 1
ATOM 819 C CA . LEU A 1 117 ? 16.318 19.611 -26.522 1.00 85.38 117 LEU A CA 1
ATOM 820 C C . LEU A 1 117 ? 17.261 18.886 -27.487 1.00 85.38 117 LEU A C 1
ATOM 822 O O . LEU A 1 117 ? 16.883 17.874 -28.089 1.00 85.38 117 LEU A O 1
ATOM 826 N N . SER A 1 118 ? 18.499 19.372 -27.594 1.00 90.44 118 SER A N 1
ATOM 827 C CA . SER A 1 118 ? 19.59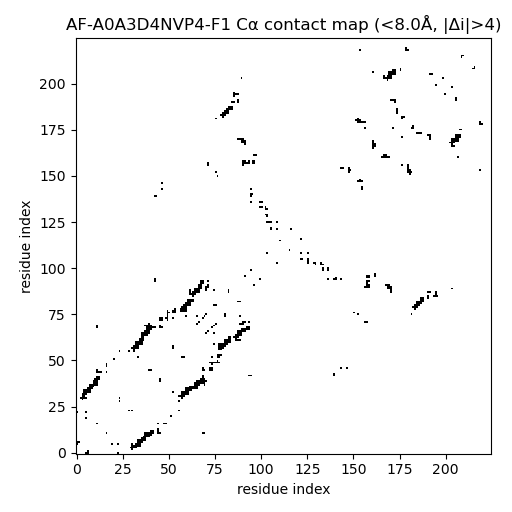1 18.630 -28.231 1.00 90.44 118 SER A CA 1
ATOM 828 C C . SER A 1 118 ? 19.929 17.367 -27.429 1.00 90.44 118 SER A C 1
ATOM 830 O O . SER A 1 118 ? 19.554 17.232 -26.263 1.00 90.44 118 SER A O 1
ATOM 832 N N . MET A 1 119 ? 20.659 16.427 -28.035 1.00 86.56 119 MET A N 1
ATOM 833 C CA . MET A 1 119 ? 21.101 15.226 -27.316 1.00 86.56 119 MET A CA 1
ATOM 834 C C . MET A 1 119 ? 21.990 15.574 -26.112 1.00 86.56 119 MET A C 1
ATOM 836 O O . MET A 1 119 ? 21.831 14.989 -25.051 1.00 86.56 119 MET A O 1
ATOM 840 N N . GLU A 1 120 ? 22.870 16.565 -26.250 1.00 89.44 120 GLU A N 1
ATOM 841 C CA . GLU A 1 120 ? 23.731 17.051 -25.165 1.00 89.44 120 GLU A CA 1
ATOM 842 C C . GLU A 1 120 ? 22.906 17.592 -23.988 1.00 89.44 120 GLU A C 1
ATOM 844 O O . GLU A 1 120 ? 23.088 17.161 -22.855 1.00 89.44 120 GLU A O 1
ATOM 849 N N . GLN A 1 121 ? 21.897 18.423 -24.268 1.00 89.06 121 GLN A N 1
ATOM 850 C CA . GLN A 1 121 ? 20.986 18.946 -23.244 1.00 89.06 121 GLN A CA 1
ATOM 851 C C . GLN A 1 121 ? 20.165 17.840 -22.565 1.00 89.06 121 GLN A C 1
ATOM 853 O O . GLN A 1 121 ? 19.893 17.913 -21.367 1.00 89.06 121 GLN A O 1
ATOM 858 N N . LYS A 1 122 ? 19.764 16.801 -23.313 1.00 85.69 122 LYS A N 1
ATOM 859 C CA . LYS A 1 122 ? 19.096 15.625 -22.736 1.00 85.69 122 LYS A CA 1
ATOM 860 C C . LYS A 1 122 ? 20.026 14.841 -21.813 1.00 85.69 122 LYS A C 1
ATOM 862 O O . LYS A 1 122 ? 19.565 14.373 -20.779 1.00 85.69 122 LYS A O 1
ATOM 867 N N . LEU A 1 123 ? 21.303 14.704 -22.167 1.00 86.81 123 LEU A N 1
ATOM 868 C CA . LEU A 1 123 ? 22.294 14.001 -21.350 1.00 86.81 123 LEU A CA 1
ATOM 869 C C . LEU A 1 123 ? 22.600 14.755 -20.051 1.00 86.81 123 LEU A C 1
ATOM 871 O O . LEU A 1 123 ? 22.602 14.131 -18.995 1.00 86.81 123 LEU A O 1
ATOM 875 N N . GLU A 1 124 ? 22.764 16.078 -20.100 1.00 87.00 124 GLU A N 1
ATOM 876 C CA . GLU A 1 124 ? 22.945 16.901 -18.892 1.00 87.00 124 GLU A CA 1
ATOM 877 C C . GLU A 1 124 ? 21.726 16.825 -17.960 1.00 87.00 124 GLU A C 1
ATOM 879 O O . GLU A 1 124 ? 21.856 16.673 -16.741 1.00 87.00 124 GLU A O 1
ATOM 884 N N . LEU A 1 125 ? 20.516 16.893 -18.530 1.00 84.94 125 LEU A N 1
ATOM 885 C CA . LEU A 1 125 ? 19.279 16.763 -17.764 1.00 84.94 125 LEU A CA 1
ATOM 886 C C . LEU A 1 125 ? 19.151 15.365 -17.146 1.00 84.94 125 LEU A C 1
ATOM 888 O O . LEU A 1 125 ? 18.774 15.242 -15.980 1.00 84.94 125 LEU A O 1
ATOM 892 N N . LEU A 1 126 ? 19.501 14.324 -17.908 1.00 86.62 126 LEU A N 1
ATOM 893 C CA . LEU A 1 126 ? 19.515 12.949 -17.430 1.00 86.62 126 LEU A CA 1
ATOM 894 C C . LEU A 1 126 ? 20.489 12.767 -16.273 1.00 86.62 126 LEU A C 1
ATOM 896 O O . LEU A 1 126 ? 20.114 12.158 -15.281 1.00 86.62 126 LEU A O 1
ATOM 900 N N . GLU A 1 127 ? 21.715 13.276 -16.385 1.00 86.38 127 GLU A N 1
ATOM 901 C CA . GLU A 1 127 ? 22.738 13.135 -15.347 1.00 86.38 127 GLU A CA 1
ATOM 902 C C . GLU A 1 127 ? 22.239 13.702 -14.014 1.00 86.38 127 GLU A C 1
ATOM 904 O O . GLU A 1 127 ? 22.232 13.002 -12.997 1.00 86.38 127 GLU A O 1
ATOM 909 N N . LYS A 1 128 ? 21.698 14.926 -14.042 1.00 82.75 128 LYS A N 1
ATOM 910 C CA . LYS A 1 128 ? 21.118 15.567 -12.858 1.00 82.75 128 LYS A CA 1
ATOM 911 C C . LYS A 1 128 ? 19.908 14.804 -12.311 1.00 82.75 128 LYS A C 1
ATOM 913 O O . LYS A 1 128 ? 19.800 14.600 -11.102 1.00 82.75 128 LYS A O 1
ATOM 918 N N . HIS A 1 129 ? 18.985 14.391 -13.180 1.00 84.00 129 HIS A N 1
ATOM 919 C CA . HIS A 1 129 ? 17.790 13.651 -12.769 1.00 84.00 129 HIS A CA 1
ATOM 920 C C . HIS A 1 129 ? 18.128 12.265 -12.221 1.00 84.00 129 HIS A C 1
ATOM 922 O O . HIS A 1 129 ? 17.476 11.803 -11.290 1.00 84.00 129 HIS A O 1
ATOM 928 N N . ARG A 1 130 ? 19.158 11.610 -12.759 1.00 87.31 130 ARG A N 1
ATOM 929 C CA . ARG A 1 130 ? 19.589 10.276 -12.348 1.00 87.31 130 ARG A CA 1
ATOM 930 C C . ARG A 1 130 ? 20.138 10.285 -10.930 1.00 87.31 130 ARG A C 1
ATOM 932 O O . ARG A 1 130 ? 19.746 9.431 -10.145 1.00 87.31 130 ARG A O 1
ATOM 939 N N . GLU A 1 131 ? 20.981 11.253 -10.571 1.00 87.38 131 GLU A N 1
ATOM 940 C CA . GLU A 1 131 ? 21.489 11.376 -9.196 1.00 87.38 131 GLU A CA 1
ATOM 941 C C . GLU A 1 131 ? 20.344 11.574 -8.189 1.00 87.38 131 GLU A C 1
ATOM 943 O O . GLU A 1 131 ? 20.300 10.916 -7.149 1.00 87.38 131 GLU A O 1
ATOM 948 N N . GLN A 1 132 ? 19.392 12.454 -8.508 1.00 87.06 132 GLN A N 1
ATOM 949 C CA . GLN A 1 132 ? 18.234 12.721 -7.654 1.00 87.06 132 GLN A CA 1
ATOM 950 C C . GLN A 1 132 ? 17.301 11.511 -7.547 1.00 87.06 132 GLN A C 1
ATOM 952 O O . GLN A 1 132 ? 16.857 11.185 -6.449 1.00 87.06 132 GLN A O 1
ATOM 957 N N . ALA A 1 133 ? 17.040 10.827 -8.662 1.00 87.62 133 ALA A N 1
ATOM 958 C CA . ALA A 1 133 ? 16.208 9.632 -8.696 1.00 87.62 133 ALA A CA 1
ATOM 959 C C . ALA A 1 133 ? 16.821 8.496 -7.870 1.00 87.62 133 ALA A C 1
ATOM 961 O O . ALA A 1 133 ? 16.127 7.906 -7.052 1.00 87.62 133 ALA A O 1
ATOM 962 N N . LEU A 1 134 ? 18.122 8.225 -8.021 1.00 90.25 134 LEU A N 1
ATOM 963 C CA . LEU A 1 134 ? 18.793 7.174 -7.250 1.00 90.25 134 LEU A CA 1
ATOM 964 C C . LEU A 1 134 ? 18.788 7.475 -5.748 1.00 90.25 134 LEU A C 1
ATOM 966 O O . LEU A 1 134 ? 18.509 6.586 -4.951 1.00 90.25 134 LEU A O 1
ATOM 970 N N . ARG A 1 135 ? 19.013 8.737 -5.354 1.00 92.38 135 ARG A N 1
ATOM 971 C CA . ARG A 1 135 ? 18.866 9.152 -3.949 1.00 92.38 135 ARG A CA 1
ATOM 972 C C . ARG A 1 135 ? 17.448 8.929 -3.434 1.00 92.38 135 ARG A C 1
ATOM 974 O O . ARG A 1 135 ? 17.282 8.355 -2.367 1.00 92.38 135 ARG A O 1
ATOM 981 N N . TYR A 1 136 ? 16.442 9.335 -4.209 1.00 92.69 136 TYR A N 1
ATOM 982 C CA . TYR A 1 136 ? 15.043 9.111 -3.856 1.00 92.69 136 TYR A CA 1
ATOM 983 C C . TYR A 1 136 ? 14.743 7.619 -3.659 1.00 92.69 136 TYR A C 1
ATOM 985 O O . TYR A 1 136 ? 14.091 7.266 -2.680 1.00 92.69 136 TYR A O 1
ATOM 993 N N . VAL A 1 137 ? 15.219 6.745 -4.555 1.00 93.31 137 VAL A N 1
ATOM 994 C CA . VAL A 1 137 ? 15.003 5.293 -4.446 1.00 93.31 137 VAL A CA 1
ATOM 995 C C . VAL A 1 137 ? 15.652 4.744 -3.178 1.00 93.31 137 VAL A C 1
ATOM 997 O O . VAL A 1 137 ? 14.979 4.061 -2.409 1.00 93.31 137 VAL A O 1
ATOM 1000 N N . GLU A 1 138 ? 16.918 5.069 -2.920 1.00 94.75 138 GLU A N 1
ATOM 1001 C CA . GLU A 1 138 ? 17.630 4.588 -1.731 1.00 94.75 138 GLU A CA 1
ATOM 1002 C C . GLU A 1 138 ? 16.970 5.065 -0.427 1.00 94.75 138 GLU A C 1
ATOM 1004 O O . GLU A 1 138 ? 16.729 4.264 0.484 1.00 94.75 138 GLU A O 1
ATOM 1009 N N . ASP A 1 139 ? 16.583 6.342 -0.358 1.00 96.44 139 ASP A N 1
ATOM 1010 C CA . ASP A 1 139 ? 15.876 6.902 0.795 1.00 96.44 139 ASP A CA 1
ATOM 1011 C C . ASP A 1 139 ? 14.501 6.235 0.983 1.00 96.44 139 ASP A C 1
ATOM 1013 O O . ASP A 1 139 ? 14.137 5.839 2.097 1.00 96.44 139 ASP A O 1
ATOM 1017 N N . ALA A 1 140 ? 13.747 6.039 -0.105 1.00 97.12 140 ALA A N 1
ATOM 1018 C CA . ALA A 1 140 ? 12.445 5.378 -0.074 1.00 97.12 140 ALA A CA 1
ATOM 1019 C C . ALA A 1 140 ? 12.556 3.907 0.354 1.00 97.12 140 ALA A C 1
ATOM 1021 O O . ALA A 1 140 ? 11.719 3.430 1.122 1.00 97.12 140 ALA A O 1
ATOM 1022 N N . LYS A 1 141 ? 13.600 3.186 -0.076 1.00 97.62 141 LYS A N 1
ATOM 1023 C CA . LYS A 1 141 ? 13.877 1.806 0.353 1.00 97.62 141 LYS A CA 1
ATOM 1024 C C . LYS A 1 141 ? 14.157 1.720 1.842 1.00 97.62 141 LYS A C 1
ATOM 1026 O O . LYS A 1 141 ? 13.580 0.875 2.531 1.00 97.62 141 LYS A O 1
ATOM 1031 N N . ALA A 1 142 ? 15.029 2.592 2.345 1.00 98.12 142 ALA A N 1
ATOM 1032 C CA . ALA A 1 142 ? 15.353 2.645 3.764 1.00 98.12 142 ALA A CA 1
ATOM 1033 C C . ALA A 1 142 ? 14.104 2.965 4.600 1.00 98.12 142 ALA A C 1
ATOM 1035 O O . ALA A 1 142 ? 13.832 2.294 5.602 1.00 98.12 142 ALA A O 1
ATOM 1036 N N . ARG A 1 143 ? 13.300 3.937 4.151 1.00 98.50 143 ARG A N 1
ATOM 1037 C CA . ARG A 1 143 ? 12.042 4.316 4.801 1.00 98.50 143 ARG A CA 1
ATOM 1038 C C . ARG A 1 143 ? 11.019 3.181 4.785 1.00 98.50 143 ARG A C 1
ATOM 1040 O O . ARG A 1 143 ? 10.466 2.860 5.836 1.00 98.50 143 ARG A O 1
ATOM 1047 N N . GLN A 1 144 ? 10.820 2.524 3.642 1.00 98.56 144 GLN A N 1
ATOM 1048 C CA . GLN A 1 144 ? 9.923 1.378 3.520 1.00 98.56 144 GLN A CA 1
ATOM 1049 C C . GLN A 1 144 ? 10.331 0.254 4.480 1.00 98.56 144 GLN A C 1
ATOM 1051 O O . GLN A 1 144 ? 9.496 -0.237 5.242 1.00 98.56 144 GLN A O 1
ATOM 1056 N N . ARG A 1 145 ? 11.616 -0.124 4.496 1.00 98.44 145 ARG A N 1
ATOM 1057 C CA . ARG A 1 145 ? 12.136 -1.154 5.407 1.00 98.44 145 ARG A CA 1
ATOM 1058 C C . ARG A 1 145 ? 11.807 -0.820 6.861 1.00 98.44 145 ARG A C 1
ATOM 1060 O O . ARG A 1 145 ? 11.355 -1.692 7.604 1.00 98.44 145 ARG A O 1
ATOM 1067 N N . ALA A 1 146 ? 12.034 0.430 7.265 1.00 98.50 146 ALA A N 1
ATOM 1068 C CA . ALA A 1 146 ? 11.746 0.895 8.616 1.00 98.50 146 ALA A CA 1
ATOM 1069 C C . ALA A 1 146 ? 10.241 0.852 8.929 1.00 98.50 146 ALA A C 1
ATOM 1071 O O . ALA A 1 146 ? 9.852 0.389 10.001 1.00 98.50 146 ALA A O 1
ATOM 1072 N N . PHE A 1 147 ? 9.395 1.275 7.987 1.00 98.69 147 PHE A N 1
ATOM 1073 C CA . PHE A 1 147 ? 7.940 1.232 8.116 1.00 98.69 147 PHE A CA 1
ATOM 1074 C C . PHE A 1 147 ? 7.422 -0.201 8.305 1.00 98.69 147 PHE A C 1
ATOM 1076 O O . PHE A 1 147 ? 6.734 -0.480 9.287 1.00 98.69 147 PHE A O 1
ATOM 1083 N N . PHE A 1 148 ? 7.813 -1.133 7.435 1.00 98.62 148 PHE A N 1
ATOM 1084 C CA . PHE A 1 148 ? 7.399 -2.535 7.528 1.00 98.62 148 PHE A CA 1
ATOM 1085 C C . PHE A 1 148 ? 7.921 -3.222 8.795 1.00 98.62 148 PHE A C 1
ATOM 1087 O O . PHE A 1 148 ? 7.174 -3.933 9.470 1.00 98.62 148 PHE A O 1
ATOM 1094 N N . SER A 1 149 ? 9.165 -2.926 9.194 1.00 97.75 149 SER A N 1
ATOM 1095 C CA . SER A 1 149 ? 9.707 -3.389 10.475 1.00 97.75 149 SER A CA 1
ATOM 1096 C C . SER A 1 149 ? 8.914 -2.853 11.670 1.00 97.75 149 SER A C 1
ATOM 1098 O O . SER A 1 149 ? 8.737 -3.580 12.645 1.00 97.75 149 SER A O 1
ATOM 1100 N N . LYS A 1 150 ? 8.443 -1.600 11.61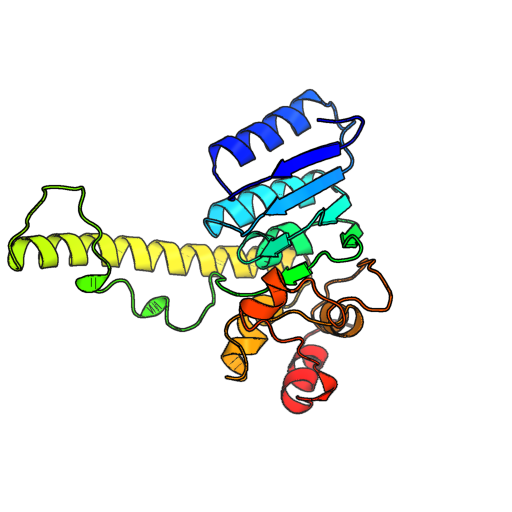8 1.00 97.88 150 LYS A N 1
ATOM 1101 C CA . LYS A 1 150 ? 7.662 -0.964 12.691 1.00 97.88 150 LYS A CA 1
ATOM 1102 C C . LYS A 1 150 ? 6.291 -1.617 12.873 1.00 97.88 150 LYS A C 1
ATOM 1104 O O . LYS A 1 150 ? 5.839 -1.747 14.006 1.00 97.88 150 LYS A O 1
ATOM 1109 N N . ILE A 1 151 ? 5.635 -2.012 11.781 1.00 97.31 151 ILE A N 1
ATOM 1110 C CA . ILE A 1 151 ? 4.295 -2.624 11.815 1.00 97.31 151 ILE A CA 1
ATOM 1111 C C . ILE A 1 151 ? 4.324 -4.160 11.875 1.00 97.31 151 ILE A C 1
ATOM 1113 O O . ILE A 1 151 ? 3.271 -4.784 11.969 1.00 97.31 151 ILE A O 1
ATOM 1117 N N . GLY A 1 152 ? 5.512 -4.775 11.840 1.00 96.81 152 GLY A N 1
ATOM 1118 C CA . GLY A 1 152 ? 5.676 -6.227 11.945 1.00 96.81 152 GLY A CA 1
ATOM 1119 C C . GLY A 1 152 ? 5.169 -7.002 10.726 1.00 96.81 152 GLY A C 1
ATOM 1120 O O . GLY A 1 152 ? 4.682 -8.121 10.882 1.00 96.81 152 GLY A O 1
ATOM 1121 N N . ILE A 1 153 ? 5.261 -6.409 9.532 1.00 97.56 153 ILE A N 1
ATOM 1122 C CA . ILE A 1 153 ? 4.851 -7.028 8.263 1.00 97.56 153 ILE A CA 1
ATOM 1123 C C . ILE A 1 153 ? 6.092 -7.263 7.397 1.00 97.56 153 ILE A C 1
ATOM 1125 O O . ILE A 1 153 ? 6.973 -6.409 7.316 1.00 97.56 153 ILE A O 1
ATOM 1129 N N . ASP A 1 154 ? 6.165 -8.415 6.735 1.00 97.50 154 ASP A N 1
ATOM 1130 C CA . ASP A 1 154 ? 7.225 -8.720 5.777 1.00 97.50 154 ASP A CA 1
ATOM 1131 C C . ASP A 1 154 ? 6.957 -7.983 4.454 1.00 97.50 154 ASP A C 1
ATOM 1133 O O . ASP A 1 154 ? 6.000 -8.268 3.730 1.00 97.50 154 ASP A O 1
ATOM 1137 N N . GLU A 1 155 ? 7.815 -7.009 4.135 1.00 97.81 155 GLU A N 1
ATOM 1138 C CA . GLU A 1 155 ? 7.669 -6.139 2.959 1.00 97.81 155 GLU A CA 1
ATOM 1139 C C . GLU A 1 155 ? 7.704 -6.877 1.614 1.00 97.81 155 GLU A C 1
ATOM 1141 O O . GLU A 1 155 ? 7.329 -6.300 0.589 1.00 97.81 155 GLU A O 1
ATOM 1146 N N . ARG A 1 156 ? 8.111 -8.154 1.593 1.00 97.12 156 ARG A N 1
ATOM 1147 C CA . ARG A 1 156 ? 8.080 -8.987 0.388 1.00 97.12 156 ARG A CA 1
ATOM 1148 C C . ARG A 1 156 ? 6.684 -9.145 -0.198 1.00 97.12 156 ARG A C 1
ATOM 1150 O O . ARG A 1 156 ? 6.570 -9.388 -1.396 1.00 97.12 156 ARG A O 1
ATOM 1157 N N . VAL A 1 157 ? 5.629 -8.908 0.587 1.00 98.06 157 VAL A N 1
ATOM 1158 C CA . VAL A 1 157 ? 4.250 -8.820 0.077 1.00 98.06 157 VAL A CA 1
ATOM 1159 C C . VAL A 1 157 ? 4.128 -7.855 -1.110 1.00 98.06 157 VAL A C 1
ATOM 1161 O O . VAL A 1 157 ? 3.305 -8.069 -1.994 1.00 98.06 157 VAL A O 1
ATOM 1164 N N . THR A 1 158 ? 4.991 -6.832 -1.157 1.00 98.12 158 THR A N 1
ATOM 1165 C CA . THR A 1 158 ? 5.003 -5.785 -2.186 1.00 98.12 158 THR A CA 1
ATOM 1166 C C . THR A 1 158 ? 5.787 -6.135 -3.452 1.00 98.12 158 THR A C 1
ATOM 1168 O O . THR A 1 158 ? 5.703 -5.388 -4.422 1.00 98.12 158 THR A O 1
ATOM 1171 N N . VAL A 1 159 ? 6.524 -7.255 -3.467 1.00 97.12 159 VAL A N 1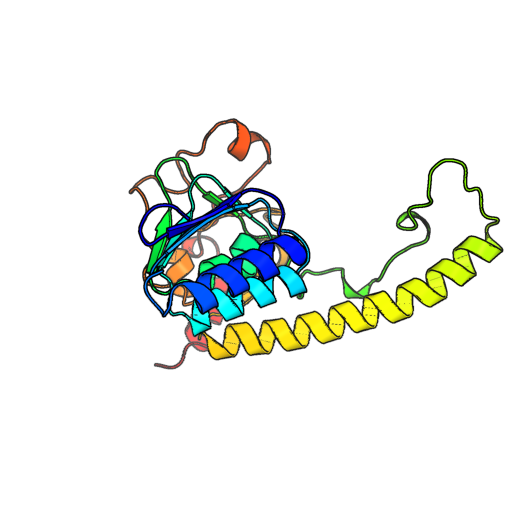
ATOM 1172 C CA . VAL A 1 159 ? 7.344 -7.703 -4.615 1.00 97.12 159 VAL A CA 1
ATOM 1173 C C . VAL A 1 159 ? 7.224 -9.191 -4.945 1.00 97.12 159 VAL A C 1
ATOM 1175 O O . VAL A 1 159 ? 7.823 -9.639 -5.916 1.00 97.12 159 VAL A O 1
ATOM 1178 N N . MET A 1 160 ? 6.450 -9.972 -4.186 1.00 95.62 160 MET A N 1
ATOM 1179 C CA . MET A 1 160 ? 6.333 -11.426 -4.364 1.00 95.62 160 MET A CA 1
ATOM 1180 C C . MET A 1 160 ? 6.044 -11.835 -5.815 1.00 95.62 160 MET A C 1
ATOM 1182 O O . MET A 1 160 ? 6.713 -12.723 -6.335 1.00 95.62 160 MET A O 1
ATOM 1186 N N . GLY A 1 161 ? 5.077 -11.192 -6.480 1.00 95.00 161 GLY A N 1
ATOM 1187 C CA . GLY A 1 161 ? 4.714 -11.543 -7.858 1.00 95.00 161 GLY A CA 1
ATOM 1188 C C . GLY A 1 161 ? 5.860 -11.357 -8.856 1.00 95.00 161 GLY A C 1
ATOM 1189 O O . GLY A 1 161 ? 6.000 -12.157 -9.781 1.00 95.00 161 GLY A O 1
ATOM 1190 N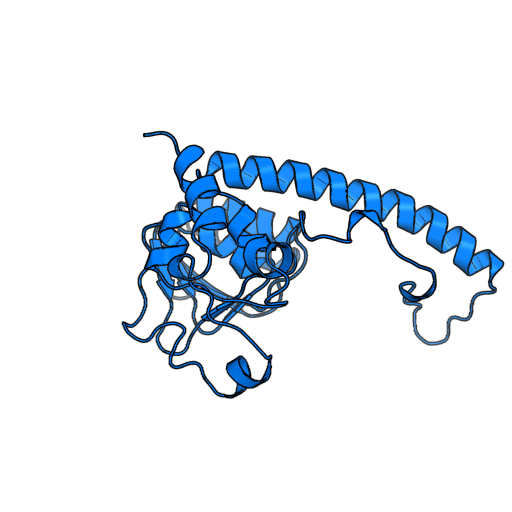 N . GLN A 1 162 ? 6.708 -10.352 -8.622 1.00 92.50 162 GLN A N 1
ATOM 1191 C CA . GLN A 1 162 ? 7.889 -10.058 -9.435 1.00 92.50 162 GLN A CA 1
ATOM 1192 C C . GLN A 1 162 ? 9.046 -10.999 -9.116 1.00 92.50 162 GLN A C 1
ATOM 1194 O O . GLN A 1 162 ? 9.643 -11.540 -10.034 1.00 92.50 162 GLN A O 1
ATOM 1199 N N . GLN A 1 163 ? 9.310 -11.257 -7.832 1.00 94.12 163 GLN A N 1
ATOM 1200 C CA . GLN A 1 163 ? 10.362 -12.184 -7.397 1.00 94.12 163 GLN A CA 1
ATOM 1201 C C . GLN A 1 163 ? 10.121 -13.621 -7.871 1.00 94.12 163 GLN A C 1
ATOM 1203 O O . GLN A 1 163 ? 11.066 -14.378 -8.064 1.00 94.12 163 GLN A O 1
ATOM 1208 N N . LEU A 1 164 ? 8.853 -14.004 -8.022 1.00 94.75 164 LEU A N 1
ATOM 1209 C CA . LEU A 1 164 ? 8.452 -15.289 -8.592 1.00 94.75 164 LEU A CA 1
ATOM 1210 C C . LEU A 1 164 ? 8.360 -15.257 -10.126 1.00 94.75 164 LEU A C 1
ATOM 1212 O O . LEU A 1 164 ? 8.131 -16.298 -10.730 1.00 94.75 164 LEU A O 1
ATOM 1216 N N . GLU A 1 165 ? 8.503 -14.083 -10.748 1.00 94.25 165 GLU A N 1
ATOM 1217 C CA . GLU A 1 165 ? 8.357 -13.857 -12.191 1.00 94.25 165 GLU A CA 1
ATOM 1218 C C . GLU A 1 165 ? 6.993 -14.304 -12.764 1.00 94.25 165 GLU A C 1
ATOM 1220 O O . GLU A 1 165 ? 6.878 -14.657 -13.937 1.00 94.25 165 GLU A O 1
ATOM 1225 N N . VAL A 1 166 ? 5.929 -14.272 -11.951 1.00 94.00 166 VAL A N 1
ATOM 1226 C CA . VAL A 1 166 ? 4.591 -14.771 -12.340 1.00 94.00 166 VAL A CA 1
ATOM 1227 C C . VAL A 1 166 ? 3.570 -13.669 -12.603 1.00 94.00 166 VAL A C 1
ATOM 1229 O O . VAL A 1 166 ? 2.647 -13.868 -13.397 1.00 94.00 166 VAL A O 1
ATOM 1232 N N . ALA A 1 167 ? 3.728 -12.500 -11.973 1.00 92.81 167 ALA A N 1
ATOM 1233 C CA . ALA A 1 167 ? 2.753 -11.417 -12.059 1.00 92.81 167 ALA A CA 1
ATOM 1234 C C . ALA A 1 167 ? 3.389 -10.028 -11.914 1.00 92.81 167 ALA A C 1
ATOM 1236 O O . ALA A 1 167 ? 4.228 -9.800 -11.048 1.00 92.81 167 ALA A O 1
ATOM 1237 N N . GLN A 1 168 ? 2.917 -9.076 -12.724 1.00 91.00 168 GLN A N 1
ATOM 1238 C CA . GLN A 1 168 ? 3.249 -7.651 -12.578 1.00 91.00 168 GLN A CA 1
ATOM 1239 C C . GLN A 1 168 ? 2.324 -6.937 -11.586 1.00 91.00 168 GLN A C 1
ATOM 1241 O O . GLN A 1 168 ? 2.760 -6.046 -10.867 1.00 91.00 168 GLN A O 1
ATOM 1246 N N . GLU A 1 169 ? 1.060 -7.360 -11.526 1.00 93.69 169 GLU A N 1
ATOM 1247 C CA . GLU A 1 169 ? 0.071 -6.935 -10.538 1.00 93.69 169 GLU A CA 1
ATOM 1248 C C . GLU A 1 169 ? -0.566 -8.184 -9.932 1.00 93.69 169 GLU A C 1
ATOM 1250 O O . GLU A 1 169 ? -1.012 -9.080 -10.660 1.00 93.69 169 GLU A O 1
ATOM 1255 N N . TRP A 1 170 ? -0.641 -8.251 -8.605 1.00 96.25 170 TRP A N 1
ATOM 1256 C CA . TRP A 1 170 ? -1.255 -9.387 -7.923 1.00 96.25 170 TRP A CA 1
ATOM 1257 C C . TRP A 1 170 ? -2.121 -8.974 -6.743 1.00 96.25 170 TRP A C 1
ATOM 1259 O O . TRP A 1 170 ? -1.999 -7.892 -6.169 1.00 96.25 170 TRP A O 1
ATOM 1269 N N . THR A 1 171 ? -3.007 -9.886 -6.371 1.00 96.88 171 THR A N 1
ATOM 1270 C CA . THR A 1 171 ? -3.691 -9.893 -5.085 1.00 96.88 171 THR A CA 1
ATOM 1271 C C . THR A 1 171 ? -3.436 -11.224 -4.380 1.00 96.88 171 THR A C 1
ATOM 1273 O O . THR A 1 171 ? -2.957 -12.183 -4.986 1.00 96.88 171 THR A O 1
ATOM 1276 N N . LEU A 1 172 ? -3.738 -11.283 -3.088 1.00 96.50 172 LEU A N 1
ATOM 1277 C CA . LEU A 1 172 ? -3.494 -12.437 -2.225 1.00 96.50 172 LEU A CA 1
ATOM 1278 C C . LEU A 1 172 ? -4.769 -12.800 -1.486 1.00 96.50 172 LEU A C 1
ATOM 1280 O O . LEU A 1 172 ? -5.544 -11.919 -1.135 1.00 96.50 172 LEU A O 1
ATOM 1284 N N . SER A 1 173 ? -4.972 -14.078 -1.179 1.00 95.12 173 SER A N 1
ATOM 1285 C CA . SER A 1 173 ? -6.041 -14.466 -0.256 1.00 95.12 173 SER A CA 1
ATOM 1286 C C . SER A 1 173 ? -5.813 -13.848 1.136 1.00 95.12 173 SER A C 1
ATOM 1288 O O . SER A 1 173 ? -4.677 -13.566 1.511 1.00 95.12 173 SER A O 1
ATOM 1290 N N . ILE A 1 174 ? -6.865 -13.682 1.953 1.00 96.06 174 ILE A N 1
ATOM 1291 C CA . ILE A 1 174 ? -6.699 -13.213 3.348 1.00 96.06 174 ILE A CA 1
ATOM 1292 C C . ILE A 1 174 ? -5.762 -14.147 4.134 1.00 96.06 174 ILE A C 1
ATOM 1294 O O . ILE A 1 174 ? -4.947 -13.688 4.934 1.00 96.06 174 ILE A O 1
ATOM 1298 N N . LYS A 1 175 ? -5.846 -15.460 3.873 1.00 94.94 175 LYS A N 1
ATOM 1299 C CA . LYS A 1 175 ? -4.949 -16.468 4.453 1.00 94.94 175 LYS A CA 1
ATOM 1300 C C . LYS A 1 175 ? -3.487 -16.144 4.129 1.00 94.94 175 LYS A C 1
ATOM 1302 O O . LYS A 1 175 ? -2.654 -16.164 5.029 1.00 94.94 175 LYS A O 1
ATOM 1307 N N . ASP A 1 176 ? -3.185 -15.823 2.875 1.00 96.38 176 ASP A N 1
ATOM 1308 C CA . ASP A 1 176 ? -1.818 -15.532 2.435 1.00 96.38 176 ASP A CA 1
ATOM 1309 C C . ASP A 1 176 ? -1.340 -14.147 2.891 1.00 96.38 176 ASP A C 1
ATOM 1311 O O . ASP A 1 176 ? -0.187 -14.013 3.289 1.00 96.38 176 ASP A O 1
ATOM 1315 N N . MET A 1 177 ? -2.223 -13.142 2.961 1.00 97.75 177 MET A N 1
ATOM 1316 C CA . MET A 1 177 ? -1.915 -11.848 3.594 1.00 97.75 177 MET A CA 1
ATOM 1317 C C . MET A 1 177 ? -1.406 -12.034 5.034 1.00 97.75 177 MET A C 1
ATOM 1319 O O . MET A 1 177 ? -0.408 -11.427 5.431 1.00 97.75 177 MET A O 1
ATOM 1323 N N . ALA A 1 178 ? -2.034 -12.932 5.800 1.00 96.88 178 ALA A N 1
ATOM 1324 C CA . ALA A 1 178 ? -1.635 -13.218 7.175 1.00 96.88 178 ALA A CA 1
ATOM 1325 C C . ALA A 1 178 ? -0.235 -13.851 7.287 1.00 96.88 178 ALA A C 1
ATOM 1327 O O . ALA A 1 178 ? 0.433 -13.639 8.301 1.00 96.88 178 ALA A O 1
ATOM 1328 N N . ARG A 1 179 ? 0.239 -14.568 6.256 1.00 96.25 179 ARG A N 1
ATOM 1329 C CA . ARG A 1 179 ? 1.596 -15.154 6.210 1.00 96.25 179 ARG A CA 1
ATOM 1330 C C . ARG A 1 179 ? 2.691 -14.099 6.043 1.00 96.25 179 ARG A C 1
ATOM 1332 O O . ARG A 1 179 ? 3.819 -14.334 6.452 1.00 96.25 179 ARG A O 1
ATOM 1339 N N . PHE A 1 180 ? 2.349 -12.922 5.521 1.00 97.31 180 PHE A N 1
ATOM 1340 C CA . PHE A 1 180 ? 3.222 -11.743 5.536 1.00 97.31 180 PHE A CA 1
ATOM 1341 C C . PHE A 1 180 ? 3.077 -10.907 6.819 1.00 97.31 180 PHE A C 1
ATOM 1343 O O . PHE A 1 180 ? 3.761 -9.903 6.973 1.00 97.31 180 PHE A O 1
ATOM 1350 N N . GLY A 1 181 ? 2.184 -11.281 7.741 1.00 97.06 181 GLY A N 1
ATOM 1351 C CA . GLY A 1 181 ? 1.890 -10.516 8.957 1.00 97.06 181 GLY A CA 1
ATOM 1352 C C . GLY A 1 181 ? 0.737 -9.516 8.820 1.00 97.06 181 GLY A C 1
ATOM 1353 O O . GLY A 1 181 ? 0.382 -8.869 9.804 1.00 97.06 181 GLY A O 1
ATOM 1354 N N . ILE A 1 182 ? 0.097 -9.407 7.649 1.00 98.19 182 ILE A N 1
ATOM 1355 C CA . ILE A 1 182 ? -1.076 -8.540 7.464 1.00 98.19 182 ILE A CA 1
ATOM 1356 C C . ILE A 1 182 ? -2.302 -9.237 8.068 1.00 98.19 182 ILE A C 1
ATOM 1358 O O . ILE A 1 182 ? -2.939 -10.086 7.445 1.00 98.19 182 ILE A O 1
ATOM 1362 N N . ARG A 1 183 ? -2.618 -8.887 9.315 1.00 96.81 183 ARG A N 1
ATOM 1363 C CA . ARG A 1 183 ? -3.710 -9.474 10.112 1.00 96.81 183 ARG A CA 1
ATOM 1364 C C . ARG A 1 183 ? -4.906 -8.529 10.214 1.00 96.81 183 ARG A C 1
ATOM 1366 O O . ARG A 1 183 ? -4.843 -7.400 9.740 1.00 96.81 183 ARG A O 1
ATOM 1373 N N . ASP A 1 184 ? -5.999 -8.996 10.816 1.00 98.25 184 ASP A N 1
ATOM 1374 C CA . ASP A 1 184 ? -7.231 -8.213 11.017 1.00 98.25 184 ASP A CA 1
ATOM 1375 C C . ASP A 1 184 ? -7.844 -7.702 9.703 1.00 98.25 184 ASP A C 1
ATOM 1377 O O . ASP A 1 184 ? -8.312 -6.564 9.604 1.00 98.25 184 ASP A O 1
ATOM 1381 N N . VAL A 1 185 ? -7.810 -8.558 8.676 1.00 98.62 185 VAL A N 1
ATOM 1382 C CA . VAL A 1 185 ? -8.407 -8.311 7.361 1.00 98.62 185 VAL A CA 1
ATOM 1383 C C . VAL A 1 185 ? -9.742 -9.046 7.250 1.00 98.62 185 VAL A C 1
ATOM 1385 O O . VAL A 1 185 ? -9.823 -10.252 7.476 1.00 98.62 185 VAL A O 1
ATOM 1388 N N . PHE A 1 186 ? -10.783 -8.321 6.851 1.00 98.38 186 PHE A N 1
ATOM 1389 C CA . PHE A 1 186 ? -12.141 -8.821 6.663 1.00 98.38 186 PHE A CA 1
ATOM 1390 C C . PHE A 1 186 ? -12.595 -8.541 5.232 1.00 98.38 186 PHE A C 1
ATOM 1392 O O . PHE A 1 186 ? -12.642 -7.385 4.812 1.00 98.38 186 PHE A O 1
ATOM 1399 N N . ALA A 1 187 ? -12.981 -9.579 4.500 1.00 97.12 187 ALA A N 1
ATOM 1400 C CA . ALA A 1 187 ? -13.539 -9.470 3.156 1.00 97.12 187 ALA A CA 1
ATOM 1401 C C . ALA A 1 187 ? -14.632 -10.530 2.960 1.00 97.12 187 ALA A C 1
ATOM 1403 O O . ALA A 1 187 ? -14.858 -11.360 3.841 1.00 97.12 187 ALA A O 1
ATOM 1404 N N . ALA A 1 188 ? -15.320 -10.487 1.820 1.00 92.94 188 ALA A N 1
ATOM 1405 C CA . ALA A 1 188 ? -16.244 -11.547 1.429 1.00 92.94 188 ALA A CA 1
ATOM 1406 C C . ALA A 1 188 ? -15.500 -12.877 1.197 1.00 92.94 188 ALA A C 1
ATOM 1408 O O . ALA A 1 188 ? -14.324 -12.879 0.827 1.00 92.94 188 ALA A O 1
ATOM 1409 N N . ASP A 1 189 ? -16.189 -14.007 1.383 1.00 89.44 189 ASP A N 1
ATOM 1410 C CA . ASP A 1 189 ? -15.591 -15.346 1.256 1.00 89.44 189 ASP A CA 1
ATOM 1411 C C . ASP A 1 189 ? -14.964 -15.590 -0.123 1.00 89.44 189 ASP A C 1
ATOM 1413 O O . ASP A 1 189 ? -14.008 -16.357 -0.251 1.00 89.44 189 ASP A O 1
ATOM 1417 N N . ASP A 1 190 ? -15.495 -14.939 -1.157 1.00 90.25 190 ASP A N 1
ATOM 1418 C CA . ASP A 1 190 ? -15.082 -15.007 -2.558 1.00 90.25 190 ASP A CA 1
ATOM 1419 C C . ASP A 1 190 ? -14.043 -13.946 -2.963 1.00 90.25 190 ASP A C 1
ATOM 1421 O O . ASP A 1 190 ? -13.727 -13.820 -4.153 1.00 90.25 190 ASP A O 1
ATOM 1425 N N . TYR A 1 191 ? -13.479 -13.217 -1.995 1.00 93.62 191 TYR A N 1
ATOM 1426 C CA . TYR A 1 191 ? -12.447 -12.212 -2.234 1.00 93.62 191 TYR A CA 1
ATOM 1427 C C . TYR A 1 191 ? -11.318 -12.742 -3.133 1.00 93.62 191 TYR A C 1
ATOM 1429 O O . TYR A 1 191 ? -10.816 -13.857 -2.960 1.00 93.62 191 TYR A O 1
ATOM 1437 N N . GLY A 1 192 ? -10.938 -11.934 -4.127 1.00 86.94 192 GLY A N 1
ATOM 1438 C CA . GLY A 1 192 ? -9.913 -12.261 -5.122 1.00 86.94 192 GLY A CA 1
ATOM 1439 C C . GLY A 1 192 ? -10.354 -13.250 -6.210 1.00 86.94 192 GLY A C 1
ATOM 1440 O O . GLY A 1 192 ? -9.722 -13.294 -7.261 1.00 86.94 192 GLY A O 1
ATOM 1441 N N . ARG A 1 193 ? -11.444 -14.010 -6.016 1.00 85.88 193 ARG A N 1
ATOM 1442 C CA . ARG A 1 193 ? -11.960 -14.977 -7.007 1.00 85.88 193 ARG A CA 1
ATOM 1443 C C . ARG A 1 193 ? -13.052 -14.391 -7.899 1.00 85.88 193 ARG A C 1
ATOM 1445 O O . ARG A 1 193 ? -13.129 -14.723 -9.080 1.00 85.88 193 ARG A O 1
ATOM 1452 N N . CYS A 1 194 ? -13.874 -13.495 -7.357 1.00 80.19 194 CYS A N 1
ATOM 1453 C CA . CYS A 1 194 ? -14.991 -12.868 -8.067 1.00 80.19 194 CYS A CA 1
ATOM 1454 C C . CYS A 1 194 ? -14.783 -11.355 -8.222 1.00 80.19 194 CYS A C 1
ATOM 1456 O O . CYS A 1 194 ? -15.512 -10.544 -7.659 1.00 80.19 194 CYS A O 1
ATOM 1458 N N . LEU A 1 195 ? -13.766 -10.971 -9.000 1.00 77.00 195 LEU A N 1
ATOM 1459 C CA . LEU A 1 195 ? -13.464 -9.563 -9.262 1.00 77.00 195 LEU A CA 1
ATOM 1460 C C . LEU A 1 195 ? -14.288 -8.997 -10.437 1.00 77.00 195 LEU A C 1
ATOM 1462 O O . LEU A 1 195 ? -14.527 -9.716 -11.417 1.00 77.00 195 LEU A O 1
ATOM 1466 N N . PRO A 1 196 ? -14.689 -7.709 -10.384 1.00 78.12 196 PRO A N 1
ATOM 1467 C CA . PRO A 1 196 ? -15.316 -7.011 -11.506 1.00 78.12 196 PRO A CA 1
ATOM 1468 C C . PRO A 1 196 ? -14.488 -7.097 -12.795 1.00 78.12 196 PRO A C 1
ATOM 1470 O O . PRO A 1 196 ? -13.257 -7.131 -12.755 1.00 78.12 196 PRO A O 1
ATOM 1473 N N . ALA A 1 197 ? -15.155 -7.098 -13.954 1.00 80.19 197 ALA A N 1
ATOM 1474 C CA . ALA A 1 197 ? -14.503 -7.248 -15.260 1.00 80.19 197 ALA A CA 1
ATOM 1475 C C . ALA A 1 197 ? -13.380 -6.225 -15.488 1.00 80.19 197 ALA A C 1
ATOM 1477 O O . ALA A 1 197 ? -12.288 -6.613 -15.886 1.00 80.19 197 ALA A O 1
ATOM 1478 N N . GLN A 1 198 ? -13.605 -4.968 -15.101 1.00 76.50 198 GLN A N 1
ATOM 1479 C CA . GLN A 1 198 ? -12.642 -3.871 -15.237 1.00 76.50 198 GLN A CA 1
ATOM 1480 C C . GLN A 1 198 ? -11.338 -4.120 -14.465 1.00 76.50 198 GLN A C 1
ATOM 1482 O O . GLN A 1 198 ? -10.281 -3.639 -14.854 1.00 76.50 198 GLN A O 1
ATOM 1487 N N . ILE A 1 199 ? -11.407 -4.863 -13.356 1.00 76.81 199 ILE A N 1
ATOM 1488 C CA . ILE A 1 199 ? -10.230 -5.247 -12.570 1.00 76.81 199 ILE A CA 1
ATOM 1489 C C . ILE A 1 199 ? -9.546 -6.463 -13.206 1.00 76.81 199 ILE A C 1
ATOM 1491 O O . ILE A 1 199 ? -8.324 -6.495 -13.303 1.00 76.81 199 ILE A O 1
ATOM 1495 N N . ARG A 1 200 ? -10.318 -7.448 -13.685 1.00 75.06 200 ARG A N 1
ATOM 1496 C CA . ARG A 1 200 ? -9.771 -8.653 -14.338 1.00 75.06 200 ARG A CA 1
ATOM 1497 C C . ARG A 1 200 ? -9.052 -8.344 -15.650 1.00 75.06 200 ARG A C 1
ATOM 1499 O O . ARG A 1 200 ? -8.032 -8.956 -15.943 1.00 75.06 200 ARG A O 1
ATOM 1506 N N . GLU A 1 201 ? -9.560 -7.387 -16.422 1.00 80.31 201 GLU A N 1
ATOM 1507 C CA . GLU A 1 201 ? -8.985 -6.969 -17.708 1.00 80.31 201 GLU A CA 1
ATOM 1508 C C . GLU A 1 201 ? -7.577 -6.365 -17.576 1.00 80.31 201 GLU A C 1
ATOM 1510 O O . GLU A 1 201 ? -6.839 -6.337 -18.557 1.00 80.31 201 GLU A O 1
ATOM 1515 N N . ARG A 1 202 ? -7.156 -5.967 -16.365 1.00 79.62 202 ARG A N 1
ATOM 1516 C CA . ARG A 1 202 ? -5.780 -5.523 -16.073 1.00 79.62 202 ARG A CA 1
ATOM 1517 C C . ARG A 1 202 ? -4.753 -6.660 -16.035 1.00 79.62 202 ARG A C 1
ATOM 1519 O O . ARG A 1 202 ? -3.569 -6.396 -15.879 1.00 79.62 202 ARG A O 1
ATOM 1526 N N . GLY A 1 203 ? -5.184 -7.919 -16.145 1.00 83.12 203 GLY A N 1
ATOM 1527 C CA . GLY A 1 203 ? -4.294 -9.077 -16.007 1.00 83.12 203 GLY A CA 1
ATOM 1528 C C . GLY A 1 203 ? -3.905 -9.383 -14.557 1.00 83.12 203 GLY A C 1
ATOM 1529 O O . GLY A 1 203 ? -2.919 -10.079 -14.326 1.00 83.12 203 GLY A O 1
ATOM 1530 N N . LEU A 1 204 ? -4.678 -8.877 -13.590 1.00 90.06 204 LEU A N 1
ATOM 1531 C CA . LEU A 1 204 ? -4.480 -9.124 -12.166 1.00 90.06 204 LEU A CA 1
ATOM 1532 C C . LEU A 1 204 ? -4.521 -10.625 -11.854 1.00 90.06 204 LEU A C 1
ATOM 1534 O O . LEU A 1 204 ? -5.501 -11.303 -12.176 1.00 90.06 204 LEU A O 1
ATOM 1538 N N . GLN A 1 205 ? -3.501 -11.117 -11.153 1.00 91.56 205 GLN A N 1
ATOM 1539 C CA . GLN A 1 205 ? -3.449 -12.506 -10.702 1.00 91.56 205 GLN A CA 1
ATOM 1540 C C . GLN A 1 205 ? -3.759 -12.632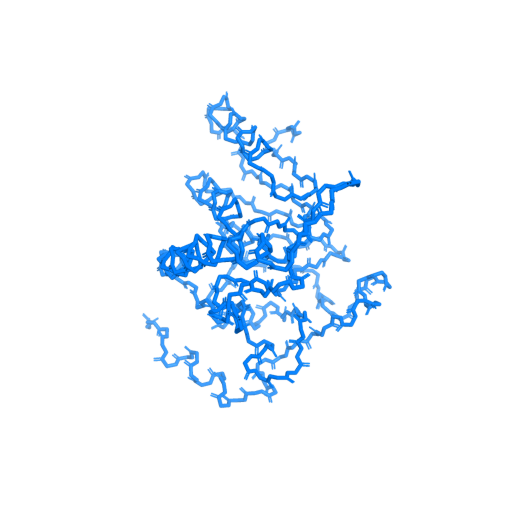 -9.209 1.00 91.56 205 GLN A C 1
ATOM 1542 O O . GLN A 1 205 ? -3.238 -11.882 -8.386 1.00 91.56 205 GLN A O 1
ATOM 1547 N N . LEU A 1 206 ? -4.591 -13.609 -8.847 1.00 93.62 206 LEU A N 1
ATOM 1548 C CA . LEU A 1 206 ? -4.702 -14.072 -7.466 1.00 93.62 206 LEU A CA 1
ATOM 1549 C C . LEU A 1 206 ? -3.604 -15.111 -7.235 1.00 93.62 206 LEU A C 1
ATOM 1551 O O . LEU A 1 206 ? -3.685 -16.208 -7.781 1.00 93.62 206 LEU A O 1
ATOM 1555 N N . LEU A 1 207 ? -2.598 -14.762 -6.437 1.00 95.00 207 LEU A N 1
ATOM 1556 C CA . LEU A 1 207 ? -1.519 -15.679 -6.081 1.00 95.00 207 LEU A CA 1
ATOM 1557 C C . LEU A 1 207 ? -1.840 -16.402 -4.770 1.00 95.00 207 LEU A C 1
ATOM 1559 O O . LEU A 1 207 ? -2.449 -15.821 -3.865 1.00 95.00 207 LEU A O 1
ATOM 1563 N N . SER A 1 208 ? -1.395 -17.655 -4.663 1.00 94.31 208 SER A N 1
ATOM 1564 C CA . SER A 1 208 ? -1.416 -18.418 -3.418 1.00 94.31 208 SER A CA 1
ATOM 1565 C C . SER A 1 208 ? -0.010 -18.854 -3.035 1.00 94.31 208 SER A C 1
ATOM 1567 O O . SER A 1 208 ? 0.722 -19.387 -3.861 1.00 94.31 208 SER A O 1
ATOM 1569 N N . LEU A 1 209 ? 0.372 -18.661 -1.769 1.00 94.50 209 LEU A N 1
ATOM 1570 C CA . LEU A 1 209 ? 1.670 -19.133 -1.272 1.00 94.50 209 LEU A CA 1
ATOM 1571 C C . LEU A 1 209 ? 1.749 -20.665 -1.205 1.00 94.50 209 LEU A C 1
ATOM 1573 O O . LEU A 1 209 ? 2.848 -21.208 -1.147 1.00 94.50 209 LEU A O 1
ATOM 1577 N N . ASP A 1 210 ? 0.611 -21.364 -1.224 1.00 95.06 210 ASP A N 1
ATOM 1578 C CA . ASP A 1 210 ? 0.582 -22.829 -1.271 1.00 95.06 210 ASP A CA 1
ATOM 1579 C C . ASP A 1 210 ? 1.122 -23.371 -2.615 1.00 95.06 210 ASP A C 1
ATOM 1581 O O . ASP A 1 210 ? 1.632 -24.489 -2.655 1.00 95.06 210 ASP A O 1
ATOM 1585 N N . ASP A 1 211 ? 1.094 -22.562 -3.684 1.00 96.00 211 ASP A N 1
ATOM 1586 C CA . ASP A 1 211 ? 1.685 -22.900 -4.989 1.00 96.00 211 ASP A CA 1
ATOM 1587 C C . ASP A 1 211 ? 3.217 -22.696 -5.020 1.00 96.00 211 ASP A C 1
ATOM 1589 O O . ASP A 1 211 ? 3.887 -23.157 -5.945 1.00 96.00 211 ASP A O 1
ATOM 1593 N N . TYR A 1 212 ? 3.788 -22.032 -4.003 1.00 95.75 212 TYR A N 1
ATOM 1594 C CA . TYR A 1 212 ? 5.212 -21.675 -3.916 1.00 95.75 212 TYR A CA 1
ATOM 1595 C C . TYR A 1 212 ? 5.801 -22.045 -2.540 1.00 95.75 212 TYR A C 1
ATOM 1597 O O . TYR A 1 212 ? 6.194 -21.158 -1.773 1.00 95.75 212 TYR A O 1
ATOM 1605 N N . PRO A 1 213 ? 5.877 -23.346 -2.197 1.00 94.12 213 PRO A N 1
ATOM 1606 C CA . PRO A 1 213 ? 6.237 -23.807 -0.854 1.00 94.12 213 PRO A CA 1
ATOM 1607 C C . PRO A 1 213 ? 7.619 -23.325 -0.395 1.00 94.12 213 PRO A C 1
ATOM 1609 O O . PRO A 1 213 ? 7.746 -22.867 0.739 1.00 94.12 213 PRO A O 1
ATOM 1612 N N . ASP A 1 214 ? 8.617 -23.331 -1.283 1.00 94.00 214 ASP A N 1
ATOM 1613 C CA . ASP A 1 214 ? 9.972 -22.863 -0.968 1.00 94.00 214 ASP A CA 1
ATOM 1614 C C . ASP A 1 214 ? 9.976 -21.371 -0.603 1.00 94.00 214 ASP A C 1
ATOM 1616 O O . ASP A 1 214 ? 10.594 -20.956 0.375 1.00 94.00 214 ASP A O 1
ATOM 1620 N N . TYR A 1 215 ? 9.231 -20.545 -1.348 1.00 93.88 215 TYR A N 1
ATOM 1621 C CA . TYR A 1 215 ? 9.086 -19.123 -1.031 1.00 93.88 215 TYR A CA 1
ATOM 1622 C C . TYR A 1 215 ? 8.414 -18.944 0.332 1.00 93.88 215 TYR A C 1
ATOM 1624 O O . TYR A 1 215 ? 8.851 -18.132 1.153 1.00 93.88 215 TYR A O 1
ATOM 1632 N N . ALA A 1 216 ? 7.376 -19.733 0.595 1.00 92.06 216 ALA A N 1
ATOM 1633 C CA . ALA A 1 216 ? 6.591 -19.641 1.809 1.00 92.06 216 ALA A CA 1
ATOM 1634 C C . ALA A 1 216 ? 7.374 -20.058 3.070 1.00 92.06 216 ALA A C 1
ATOM 1636 O O . ALA A 1 216 ? 7.279 -19.389 4.100 1.00 92.06 216 ALA A O 1
ATOM 1637 N N . GLU A 1 217 ? 8.232 -21.077 2.981 1.00 90.75 217 GLU A N 1
ATOM 1638 C CA . GLU A 1 217 ? 9.126 -21.492 4.074 1.00 90.75 217 GLU A CA 1
ATOM 1639 C C . GLU A 1 217 ? 10.103 -20.365 4.483 1.00 90.75 217 GLU A C 1
ATOM 1641 O O . GLU A 1 217 ? 10.389 -20.141 5.667 1.00 90.75 217 GLU A O 1
ATOM 1646 N N . THR A 1 218 ? 10.567 -19.560 3.519 1.00 90.12 218 THR A N 1
ATOM 1647 C CA . THR A 1 218 ? 11.434 -18.404 3.819 1.00 90.12 218 THR A CA 1
ATOM 1648 C C . THR A 1 218 ? 10.711 -17.240 4.511 1.00 90.12 218 THR A C 1
ATOM 1650 O O . THR A 1 218 ? 11.370 -16.345 5.048 1.00 90.12 218 THR A O 1
ATOM 1653 N N . LEU A 1 219 ? 9.375 -17.189 4.473 1.00 85.75 219 LEU A N 1
ATOM 1654 C CA . LEU A 1 219 ? 8.577 -16.225 5.243 1.00 85.75 219 LEU A CA 1
ATOM 1655 C C . LEU A 1 219 ? 8.474 -16.671 6.701 1.00 85.75 219 LEU A C 1
ATOM 1657 O O . LEU A 1 219 ? 8.781 -15.904 7.613 1.00 85.75 219 LEU A O 1
ATOM 1661 N N . GLU A 1 220 ? 8.129 -17.937 6.916 1.00 78.44 220 GLU A N 1
ATOM 1662 C CA . GLU A 1 220 ? 7.873 -18.498 8.246 1.00 78.44 220 GLU A CA 1
ATOM 1663 C C . GLU A 1 220 ? 9.131 -18.555 9.118 1.00 78.44 220 GLU A C 1
ATOM 1665 O O . GLU A 1 220 ? 9.070 -18.281 10.314 1.00 78.44 220 GLU A O 1
ATOM 1670 N N . SER A 1 221 ? 10.297 -18.803 8.519 1.00 73.19 221 SER A N 1
ATOM 1671 C CA . SER A 1 221 ? 11.587 -18.801 9.226 1.00 73.19 221 SER A CA 1
ATOM 1672 C C . SER A 1 221 ? 12.036 -17.425 9.748 1.00 73.19 221 SER A C 1
ATOM 1674 O O . SER A 1 221 ? 12.992 -17.353 10.522 1.00 73.19 221 SER A O 1
ATOM 1676 N N . ARG A 1 222 ? 11.375 -16.327 9.344 1.00 67.44 222 ARG A N 1
ATOM 1677 C CA . ARG A 1 222 ? 11.728 -14.946 9.730 1.00 67.44 222 ARG A CA 1
ATOM 1678 C C . ARG A 1 222 ? 10.743 -14.280 10.686 1.00 67.44 222 ARG A C 1
ATOM 1680 O O . ARG A 1 222 ? 11.058 -13.211 11.209 1.00 67.44 222 ARG A O 1
ATOM 1687 N N . MET A 1 223 ? 9.576 -14.872 10.930 1.00 58.78 223 MET A N 1
ATOM 1688 C CA . MET A 1 223 ? 8.612 -14.310 11.874 1.00 58.78 223 MET A CA 1
ATOM 1689 C C . MET A 1 223 ? 8.995 -14.695 13.313 1.00 58.78 223 MET A C 1
ATOM 1691 O O . MET A 1 223 ? 9.151 -15.885 13.591 1.00 58.78 223 MET A O 1
ATOM 1695 N N . PRO A 1 224 ? 9.163 -13.735 14.246 1.00 49.88 224 PRO A N 1
ATOM 1696 C CA . PRO A 1 224 ? 9.365 -14.074 15.650 1.00 49.88 224 PRO A CA 1
ATOM 1697 C C . PRO A 1 224 ? 8.145 -14.837 16.189 1.00 49.88 224 PRO A C 1
ATOM 1699 O O . PRO A 1 224 ? 7.005 -14.520 15.836 1.00 49.88 224 PRO A O 1
ATOM 1702 N N . SER A 1 225 ? 8.429 -15.861 17.001 1.00 46.91 225 SER A N 1
ATOM 1703 C CA . SER A 1 225 ? 7.431 -16.713 17.671 1.00 46.91 225 SER A CA 1
ATOM 1704 C C . SER A 1 225 ? 6.597 -15.961 18.701 1.00 46.91 225 SER A C 1
ATOM 1706 O O . SER A 1 225 ? 7.106 -14.974 19.280 1.00 46.91 225 SER A O 1
#